Protein AF-A0A7S0B6I9-F1 (afdb_monomer)

Mean predicted aligned error: 12.14 Å

Solvent-accessible surface area (backbone atoms only — not comparable to full-atom values): 16625 Å² total; per-residue (Å²): 133,51,63,59,58,74,38,43,58,51,37,52,49,53,45,54,50,31,71,76,65,73,49,62,35,43,35,38,29,62,32,36,54,73,42,86,48,67,64,81,54,67,60,52,76,44,79,48,76,47,82,46,91,70,29,32,39,38,39,34,35,35,26,43,63,94,64,67,74,75,45,69,27,39,37,30,34,39,34,57,62,90,72,73,87,63,80,79,77,90,74,77,94,56,53,78,53,77,63,62,64,59,52,21,41,77,66,72,44,79,70,52,78,80,48,51,67,41,78,34,20,42,51,86,48,40,29,37,28,37,42,68,77,75,82,87,62,94,49,73,54,60,36,42,52,56,42,36,38,56,53,42,48,36,69,58,40,96,64,24,64,49,46,39,83,32,36,31,52,33,35,43,39,44,53,93,56,60,58,38,32,23,34,31,36,58,56,96,91,29,36,34,36,39,31,19,24,87,87,64,48,63,32,34,40,37,39,43,53,41,68,37,72,70,70,71,84,75,72,89,76,91,75,83,88,79,87,73,90,69,78,76,75,77,88,70,83,70,76,84,83,56,74,73,58,62,74,67,72,59,76,77,64,79,67,73,90,80,62,84,83,75,87,82,78,81,87,72,93,57,92,51,76,70,60,62,75,76,113

Organism: NCBI:txid73915

Foldseek 3Di:
DDWDALLVVVQVVQQVLCVVPVAQKKKKFWKFFDDIHDPPADKDWDWDWADDDQKTKIWIWIAGPPGDDIDTTIIIIMGRPPDDFDDDDDDDDFAFDPCLQVVLVVLVNNDDPQLEFARWTDDQWKIKTWHDWDPPDPTQDDSSRVNSLVLVCLVHPPCRSQKGFGTFRMKMAGGDFTFTMKMWGADPNFIWIFTAGPVGGTGMITTRGDIDGPDDPDPDDDDDDDDDDDPPRPPDWDADDDPVVVVVPDDRTDDCPPDDDDDDDDDDPDPDDVSVVVD

pLDDT: mean 79.0, std 21.71, range [30.09, 98.25]

Radius of gyration: 22.18 Å; Cα contacts (8 Å, |Δi|>4): 497; chains: 1; bounding box: 61×50×58 Å

InterPro domains:
  IPR020807 Polyketide/metazoan fatty acid synthase-like, dehydratase domain [SM00826] (1-118)
  IPR042104 Polyketide synthase, dehydratase domain superfamily [G3DSA:3.10.129.110] (1-222)
  IPR049551 Polyketide synthase, dehydratase domain, C-terminal [PF14765] (95-217)
  IPR049552 Polyketide synthase, dehydratase domain, N-terminal [PF21089] (1-60)
  IPR049900 Polyketide synthase, dehydratase domain [PS52019] (1-220)
  IPR050091 Polyketide and Nonribosomal Peptide Biosynthesis Enzymes [PTHR43775] (2-190)

Structure (mmCIF, N/CA/C/O backbone):
data_AF-A0A7S0B6I9-F1
#
_entry.id   AF-A0A7S0B6I9-F1
#
loop_
_atom_site.group_PDB
_atom_site.id
_atom_site.type_symbol
_atom_site.label_atom_id
_atom_site.label_alt_id
_atom_site.label_comp_id
_atom_site.label_asym_id
_atom_site.label_entity_id
_atom_site.label_seq_id
_atom_site.pdbx_PDB_ins_code
_atom_site.Cartn_x
_atom_site.Cartn_y
_atom_site.Cartn_z
_atom_site.occupancy
_atom_site.B_iso_or_equiv
_atom_site.auth_seq_id
_atom_site.auth_comp_id
_atom_site.auth_asym_id
_atom_site.auth_atom_id
_atom_site.pdbx_PDB_model_num
ATOM 1 N N . THR A 1 1 ? -2.472 -12.628 -14.951 1.00 80.25 1 THR A N 1
ATOM 2 C CA . THR A 1 1 ? -1.097 -12.084 -14.947 1.00 80.25 1 THR A CA 1
ATOM 3 C C . THR A 1 1 ? -0.686 -11.827 -13.509 1.00 80.25 1 THR A C 1
ATOM 5 O O . THR A 1 1 ? -1.567 -11.568 -12.695 1.00 80.25 1 THR A O 1
ATOM 8 N N . VAL A 1 2 ? 0.598 -11.960 -13.171 1.00 87.50 2 VAL A N 1
ATOM 9 C CA . VAL A 1 2 ? 1.117 -11.600 -11.839 1.00 87.50 2 VAL A CA 1
ATOM 10 C C . VAL A 1 2 ? 1.559 -10.142 -11.896 1.00 87.50 2 VAL A C 1
ATOM 12 O O . VAL A 1 2 ? 2.273 -9.757 -12.819 1.00 87.50 2 VAL A O 1
ATOM 15 N N . ILE A 1 3 ? 1.125 -9.331 -10.934 1.00 90.06 3 ILE A N 1
ATOM 16 C CA . ILE A 1 3 ? 1.425 -7.897 -10.870 1.00 90.06 3 ILE A CA 1
ATOM 17 C C . ILE A 1 3 ? 2.210 -7.627 -9.589 1.00 90.06 3 ILE A C 1
ATOM 19 O O . ILE A 1 3 ? 1.892 -8.182 -8.538 1.00 90.06 3 ILE A O 1
ATOM 23 N N . LEU A 1 4 ? 3.231 -6.776 -9.673 1.00 91.19 4 LEU A N 1
ATOM 24 C CA . LEU A 1 4 ? 3.916 -6.262 -8.494 1.00 91.19 4 LEU A CA 1
ATOM 25 C C . LEU A 1 4 ? 2.936 -5.387 -7.685 1.00 91.19 4 LEU A C 1
ATOM 27 O O . LEU A 1 4 ? 2.382 -4.440 -8.254 1.00 91.19 4 LEU A O 1
ATOM 31 N N . PRO A 1 5 ? 2.723 -5.647 -6.382 1.00 92.44 5 PRO A N 1
ATOM 32 C CA . PRO A 1 5 ? 1.814 -4.839 -5.577 1.00 92.44 5 PRO A CA 1
ATOM 33 C C . PRO A 1 5 ? 2.303 -3.389 -5.511 1.00 92.44 5 PRO A C 1
ATOM 35 O O . PRO A 1 5 ? 3.507 -3.127 -5.456 1.00 92.44 5 PRO A O 1
ATOM 38 N N . ALA A 1 6 ? 1.371 -2.434 -5.476 1.00 93.31 6 ALA A N 1
ATOM 39 C CA . ALA A 1 6 ? 1.689 -1.006 -5.402 1.00 93.31 6 ALA A CA 1
ATOM 40 C C . ALA A 1 6 ? 2.592 -0.682 -4.194 1.00 93.31 6 ALA A C 1
ATOM 42 O O . ALA A 1 6 ? 3.515 0.130 -4.279 1.00 93.31 6 ALA A O 1
ATOM 43 N N . THR A 1 7 ? 2.390 -1.395 -3.086 1.00 95.12 7 THR A N 1
ATOM 44 C CA . THR A 1 7 ? 3.182 -1.271 -1.860 1.00 95.12 7 THR A CA 1
ATOM 45 C C . THR A 1 7 ? 4.646 -1.662 -2.017 1.00 95.12 7 THR A C 1
ATOM 47 O O . THR A 1 7 ? 5.467 -1.207 -1.227 1.00 95.12 7 THR A O 1
ATOM 50 N N . ALA A 1 8 ? 5.026 -2.423 -3.047 1.00 94.06 8 ALA A N 1
ATOM 51 C CA . ALA A 1 8 ? 6.435 -2.681 -3.325 1.00 94.06 8 ALA A CA 1
ATOM 52 C C . ALA A 1 8 ? 7.183 -1.388 -3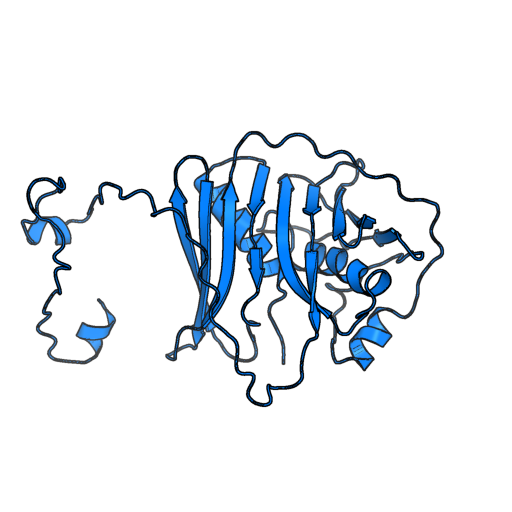.682 1.00 94.06 8 ALA A C 1
ATOM 54 O O . ALA A 1 8 ? 8.300 -1.194 -3.216 1.00 94.06 8 ALA A O 1
ATOM 55 N N . PHE A 1 9 ? 6.563 -0.462 -4.425 1.00 95.88 9 PHE A N 1
ATOM 56 C CA . PHE A 1 9 ? 7.177 0.841 -4.705 1.00 95.88 9 PHE A CA 1
ATOM 57 C C . PHE A 1 9 ? 7.337 1.681 -3.437 1.00 95.88 9 PHE A C 1
ATOM 59 O O . PHE A 1 9 ? 8.342 2.365 -3.287 1.00 95.88 9 PHE A O 1
ATOM 66 N N . ILE A 1 10 ? 6.385 1.591 -2.502 1.00 96.44 10 ILE A N 1
ATOM 67 C CA . ILE A 1 10 ? 6.498 2.245 -1.192 1.00 96.44 10 ILE A CA 1
ATOM 68 C C . ILE A 1 10 ? 7.685 1.672 -0.421 1.00 96.44 10 ILE A C 1
ATOM 70 O O . ILE A 1 10 ? 8.507 2.423 0.086 1.00 96.44 10 ILE A O 1
ATOM 74 N N . VAL A 1 11 ? 7.796 0.347 -0.346 1.00 92.56 11 VAL A N 1
ATOM 75 C CA . VAL A 1 11 ? 8.889 -0.314 0.375 1.00 92.56 11 VAL A CA 1
ATOM 76 C C . VAL A 1 11 ? 10.249 0.039 -0.227 1.00 92.56 11 VAL A C 1
ATOM 78 O O . VAL A 1 11 ? 11.170 0.361 0.516 1.00 92.56 11 VAL A O 1
ATOM 81 N N . LEU A 1 12 ? 10.360 0.056 -1.558 1.00 92.81 12 LEU A N 1
ATOM 82 C CA . LEU A 1 12 ? 11.576 0.490 -2.247 1.00 92.81 12 LEU A CA 1
ATOM 83 C C . LEU A 1 12 ? 11.879 1.976 -2.007 1.00 92.81 12 LEU A C 1
ATOM 85 O O . LEU A 1 12 ? 13.041 2.336 -1.858 1.00 92.81 12 LEU A O 1
ATOM 89 N N . ALA A 1 13 ? 10.858 2.835 -1.940 1.00 92.88 13 ALA A N 1
ATOM 90 C CA . ALA A 1 13 ? 11.028 4.247 -1.602 1.00 92.88 13 ALA A CA 1
ATOM 91 C C . ALA A 1 13 ? 11.546 4.435 -0.171 1.00 92.88 13 ALA A C 1
ATOM 93 O O . ALA A 1 13 ? 12.450 5.234 0.054 1.00 92.88 13 ALA A O 1
ATOM 94 N N . LEU A 1 14 ? 10.991 3.686 0.787 1.00 91.19 14 LEU A N 1
ATOM 95 C CA . LEU A 1 14 ? 11.428 3.706 2.182 1.00 91.19 14 LEU A CA 1
ATOM 96 C C . LEU A 1 14 ? 12.866 3.210 2.330 1.00 91.19 14 LEU A C 1
ATOM 98 O O . LEU A 1 14 ? 13.625 3.807 3.087 1.00 91.19 14 LEU A O 1
ATOM 102 N N . GLU A 1 15 ? 13.240 2.152 1.608 1.00 88.12 15 GLU A N 1
ATOM 103 C CA . GLU A 1 15 ? 14.608 1.632 1.629 1.00 88.12 15 GLU A CA 1
ATOM 104 C C . GLU A 1 15 ? 15.593 2.630 1.011 1.00 88.12 15 GLU A C 1
ATOM 106 O O . GLU A 1 15 ? 16.570 2.986 1.661 1.00 88.12 15 GLU A O 1
ATOM 111 N N . ALA A 1 16 ? 15.290 3.176 -0.172 1.00 86.81 16 ALA A N 1
ATOM 112 C CA . ALA A 1 16 ? 16.142 4.173 -0.822 1.00 86.81 16 ALA A CA 1
ATOM 113 C C . ALA A 1 16 ? 16.310 5.443 0.032 1.00 86.81 16 ALA A C 1
ATOM 115 O O . ALA A 1 16 ? 17.409 5.979 0.149 1.00 86.81 16 ALA A O 1
ATOM 116 N N . ALA A 1 17 ? 15.231 5.914 0.664 1.00 85.25 17 ALA A N 1
ATOM 117 C CA . ALA A 1 17 ? 15.296 7.053 1.571 1.00 85.25 17 ALA A CA 1
ATOM 118 C C . ALA A 1 17 ? 16.132 6.738 2.820 1.00 85.25 17 ALA A C 1
ATOM 120 O O . ALA A 1 17 ? 16.955 7.553 3.214 1.00 85.25 17 ALA A O 1
ATOM 121 N N . LYS A 1 18 ? 15.958 5.558 3.427 1.00 82.19 18 LYS A N 1
ATOM 122 C CA . LYS A 1 18 ? 16.736 5.126 4.595 1.00 82.19 18 LYS A CA 1
ATOM 123 C C . LYS A 1 18 ? 18.226 4.999 4.274 1.00 82.19 18 LYS A C 1
ATOM 125 O O . LYS A 1 18 ? 19.043 5.397 5.100 1.00 82.19 18 LYS A O 1
ATOM 130 N N . GLU A 1 19 ? 18.578 4.446 3.116 1.00 82.31 19 GLU A N 1
ATOM 131 C CA . GLU A 1 19 ? 19.971 4.300 2.681 1.00 82.31 19 GLU A CA 1
ATOM 132 C C . GLU A 1 19 ? 20.642 5.663 2.456 1.00 82.31 19 GLU A C 1
ATOM 134 O O . GLU A 1 19 ? 21.774 5.864 2.886 1.00 82.31 19 GLU A O 1
ATOM 139 N N . GLU A 1 20 ? 19.919 6.635 1.890 1.00 78.19 20 GLU A N 1
ATOM 140 C CA . GLU A 1 20 ? 20.426 8.001 1.694 1.00 78.19 20 GLU A CA 1
ATOM 141 C C . GLU A 1 20 ? 20.592 8.779 3.013 1.00 78.19 20 GLU A C 1
ATOM 143 O O . GLU A 1 20 ? 21.495 9.606 3.142 1.00 78.19 20 GLU A O 1
ATOM 148 N N . THR A 1 21 ? 19.712 8.572 3.996 1.00 78.50 21 THR A N 1
ATOM 149 C CA . THR A 1 21 ? 19.612 9.469 5.164 1.00 78.50 21 THR A CA 1
ATOM 150 C C . THR A 1 21 ? 20.153 8.870 6.455 1.00 78.50 21 THR A C 1
ATOM 152 O O . THR A 1 21 ? 20.463 9.611 7.389 1.00 78.50 21 THR A O 1
ATOM 155 N N . GLY A 1 22 ? 20.203 7.539 6.556 1.00 80.25 22 GLY A N 1
ATOM 156 C CA . GLY A 1 22 ? 20.475 6.816 7.797 1.00 80.25 22 GLY A CA 1
ATOM 157 C C . GLY A 1 22 ? 19.417 7.024 8.890 1.00 80.25 22 GLY A C 1
ATOM 158 O O . GLY A 1 22 ? 19.647 6.651 10.042 1.00 80.25 22 GLY A O 1
ATOM 159 N N . THR A 1 23 ? 18.268 7.636 8.581 1.00 81.38 23 THR A N 1
ATOM 160 C CA . THR A 1 23 ? 17.249 7.958 9.587 1.00 81.38 23 THR A CA 1
ATOM 161 C C . THR A 1 23 ? 16.352 6.766 9.893 1.00 81.38 23 THR A C 1
ATOM 163 O O . THR A 1 23 ? 15.989 5.967 9.031 1.00 81.38 23 THR A O 1
ATOM 166 N N . SER A 1 24 ? 15.930 6.668 11.153 1.00 82.44 24 SER A N 1
ATOM 167 C CA . SER A 1 24 ? 15.000 5.628 11.600 1.00 82.44 24 SER A CA 1
ATOM 168 C C . SER A 1 24 ? 13.539 5.925 11.247 1.00 82.44 24 SER A C 1
ATOM 170 O O . SER A 1 24 ? 12.687 5.046 11.409 1.00 82.44 24 SER A O 1
ATOM 172 N N . SER A 1 25 ? 13.249 7.128 10.743 1.00 87.75 25 SER A N 1
ATOM 173 C CA . SER A 1 25 ? 11.943 7.514 10.223 1.00 87.75 25 SER A CA 1
ATOM 174 C C . SER A 1 25 ? 12.052 8.279 8.909 1.00 87.75 25 SER A C 1
ATOM 176 O O . SER A 1 25 ? 12.998 9.038 8.686 1.00 87.75 25 SER A O 1
ATOM 178 N N . VAL A 1 26 ? 11.059 8.047 8.053 1.00 91.38 26 VAL A N 1
ATOM 179 C CA . VAL A 1 26 ? 10.907 8.633 6.724 1.00 91.38 26 VAL A CA 1
ATOM 180 C C . VAL A 1 26 ? 9.437 8.996 6.535 1.00 91.38 26 VAL A C 1
ATOM 182 O O . VAL A 1 26 ? 8.545 8.248 6.944 1.00 91.38 26 VAL A O 1
ATOM 185 N N . THR A 1 27 ? 9.179 10.137 5.903 1.00 94.50 27 THR A N 1
ATOM 186 C CA . THR A 1 27 ? 7.858 10.475 5.367 1.00 94.50 27 THR A CA 1
ATOM 187 C C . THR A 1 27 ? 7.924 10.437 3.845 1.00 94.50 27 THR A C 1
ATOM 189 O O . THR A 1 27 ? 8.823 11.029 3.255 1.00 94.50 27 THR A O 1
ATOM 192 N N . LEU A 1 28 ? 6.979 9.747 3.213 1.00 95.75 28 LEU A N 1
ATOM 193 C CA . LEU A 1 28 ? 6.722 9.839 1.781 1.00 95.75 28 LEU A CA 1
ATOM 194 C C . LEU A 1 28 ? 5.499 10.721 1.550 1.00 95.75 28 LEU A C 1
ATOM 196 O O . LEU A 1 28 ? 4.516 10.622 2.284 1.00 95.75 28 LEU A O 1
ATOM 200 N N . GLU A 1 29 ? 5.544 11.551 0.521 1.00 96.06 29 GLU A N 1
ATOM 201 C CA . GLU A 1 29 ? 4.447 12.437 0.140 1.00 96.06 29 GLU A CA 1
ATOM 202 C C . GLU A 1 29 ? 4.176 12.309 -1.361 1.00 96.06 29 GLU A C 1
ATOM 204 O O . GLU A 1 29 ? 5.014 11.824 -2.130 1.00 96.06 29 GLU A O 1
ATOM 209 N N . ASP A 1 30 ? 2.961 12.677 -1.767 1.00 95.31 30 ASP A N 1
ATOM 210 C CA . ASP A 1 30 ? 2.531 12.710 -3.169 1.00 95.31 30 ASP A CA 1
ATOM 211 C C . ASP A 1 30 ? 2.824 11.410 -3.951 1.00 95.31 30 ASP A C 1
ATOM 213 O O . ASP A 1 30 ? 3.175 11.425 -5.139 1.00 95.31 30 ASP A O 1
ATOM 217 N N . VAL A 1 31 ? 2.668 10.253 -3.295 1.00 98.25 31 VAL A N 1
ATOM 218 C CA . VAL A 1 31 ? 2.871 8.951 -3.940 1.00 98.25 31 VAL A CA 1
ATOM 219 C C . VAL A 1 31 ? 1.785 8.767 -4.990 1.00 98.25 31 VAL A C 1
ATOM 221 O O . VAL A 1 31 ? 0.596 8.823 -4.678 1.00 98.25 31 VAL A O 1
ATOM 224 N N . THR A 1 32 ? 2.184 8.524 -6.233 1.00 96.62 32 THR A N 1
ATOM 225 C CA . THR A 1 32 ? 1.273 8.360 -7.368 1.00 96.62 32 THR A CA 1
ATOM 226 C C . THR A 1 32 ? 1.597 7.080 -8.124 1.00 96.62 32 THR A C 1
ATOM 228 O O . THR A 1 32 ? 2.687 6.940 -8.678 1.00 96.62 32 THR A O 1
ATOM 231 N N . PHE A 1 33 ? 0.629 6.167 -8.194 1.00 94.94 33 PHE A N 1
ATOM 232 C CA . PHE A 1 33 ? 0.712 4.922 -8.955 1.00 94.94 33 PHE A CA 1
ATOM 233 C C . PHE A 1 33 ? 0.140 5.136 -10.358 1.00 94.94 33 PHE A C 1
ATOM 235 O O . PHE A 1 33 ? -1.063 5.307 -10.549 1.00 94.94 33 PHE A O 1
ATOM 242 N N . LEU A 1 34 ? 1.017 5.140 -11.359 1.00 91.19 34 LEU A N 1
ATOM 243 C CA . LEU A 1 34 ? 0.676 5.487 -12.738 1.00 91.19 34 LEU A CA 1
ATOM 244 C C . LEU A 1 34 ? 0.302 4.264 -13.569 1.00 91.19 34 LEU A C 1
ATOM 246 O O . LEU A 1 34 ? -0.637 4.323 -14.369 1.00 91.19 34 LEU A O 1
ATOM 250 N N . ARG A 1 35 ? 1.062 3.172 -13.435 1.00 91.12 35 ARG A N 1
ATOM 251 C CA . ARG A 1 35 ? 0.903 1.953 -14.238 1.00 91.12 35 ARG A CA 1
ATOM 252 C C . ARG A 1 35 ? 1.273 0.712 -13.422 1.00 91.12 35 ARG A C 1
ATOM 254 O O . ARG A 1 35 ? 2.312 0.735 -12.758 1.00 91.12 35 ARG A O 1
ATOM 261 N N . PRO A 1 36 ? 0.500 -0.384 -13.511 1.00 90.88 36 PRO A N 1
ATOM 262 C CA . PRO A 1 36 ? 0.886 -1.650 -12.896 1.00 90.88 36 PRO A CA 1
ATOM 263 C C . PRO A 1 36 ? 2.188 -2.175 -13.517 1.00 90.88 36 PRO A C 1
ATOM 265 O O . PRO A 1 36 ? 2.465 -1.933 -14.693 1.00 90.88 36 PRO A O 1
ATOM 268 N N . LEU A 1 37 ? 2.989 -2.890 -12.727 1.00 89.81 37 LEU A N 1
ATOM 269 C CA . LEU A 1 37 ? 4.160 -3.613 -13.222 1.00 89.81 37 LEU A CA 1
ATOM 270 C C . LEU A 1 37 ? 3.830 -5.101 -13.305 1.00 89.81 37 LEU A C 1
ATOM 272 O O . LEU A 1 37 ? 3.721 -5.776 -12.285 1.00 89.81 37 LEU A O 1
ATOM 276 N N . GLU A 1 38 ? 3.672 -5.608 -14.522 1.00 90.12 38 GLU A N 1
ATOM 277 C CA . GLU A 1 38 ? 3.462 -7.033 -14.762 1.00 90.12 38 GLU A CA 1
ATOM 278 C C . GLU A 1 38 ? 4.773 -7.815 -14.668 1.00 90.12 38 GLU A C 1
ATOM 280 O O . GLU A 1 38 ? 5.789 -7.426 -15.246 1.00 90.12 38 GLU A O 1
ATOM 285 N N . LEU A 1 39 ? 4.718 -8.948 -13.974 1.00 85.81 39 LEU A N 1
ATOM 286 C CA . LEU A 1 39 ? 5.837 -9.859 -13.728 1.00 85.81 39 LEU A CA 1
ATOM 287 C C . LEU A 1 39 ? 5.743 -11.134 -14.582 1.00 85.81 39 LEU A C 1
ATOM 289 O O . LEU A 1 39 ? 6.395 -12.131 -14.292 1.00 85.81 39 LEU A O 1
ATOM 293 N N . SER A 1 40 ? 4.915 -11.115 -15.630 1.00 85.69 40 SER A N 1
ATOM 294 C CA . SER A 1 40 ? 4.761 -12.212 -16.595 1.00 85.69 40 SER A CA 1
ATOM 295 C C . SER A 1 40 ? 6.000 -12.428 -17.471 1.00 85.69 40 SER A C 1
ATOM 297 O O . SER A 1 40 ? 6.156 -13.498 -18.052 1.00 85.69 40 SER A O 1
ATOM 299 N N . SER A 1 41 ? 6.886 -11.434 -17.553 1.00 85.00 41 SER A N 1
ATOM 300 C CA . SER A 1 41 ? 8.144 -11.484 -18.296 1.00 85.00 41 SER A CA 1
ATOM 301 C C . SER A 1 41 ? 9.271 -10.806 -17.505 1.00 85.00 41 SER A C 1
ATOM 303 O O . SER A 1 41 ? 8.991 -9.890 -16.723 1.00 85.00 41 SER A O 1
ATOM 305 N N . PRO A 1 42 ? 10.547 -11.179 -17.725 1.00 86.56 42 PRO A N 1
ATOM 306 C CA . PRO A 1 42 ? 11.683 -10.503 -17.106 1.00 86.56 42 PRO A CA 1
ATOM 307 C C . PRO A 1 42 ? 11.707 -9.003 -17.420 1.00 86.56 42 PRO A C 1
ATOM 309 O O . PRO A 1 42 ? 11.525 -8.578 -18.565 1.00 86.56 42 PRO A O 1
ATOM 312 N N . ARG A 1 43 ? 11.944 -8.190 -16.390 1.00 90.25 43 ARG A N 1
ATOM 313 C CA . ARG A 1 43 ? 12.047 -6.730 -16.483 1.00 90.25 43 ARG A CA 1
ATOM 314 C C . ARG A 1 43 ? 13.136 -6.236 -15.545 1.00 90.25 43 ARG A C 1
ATOM 316 O O . ARG A 1 43 ? 13.292 -6.760 -14.445 1.00 90.25 43 ARG A O 1
ATOM 323 N N . ARG A 1 44 ? 13.848 -5.190 -15.953 1.00 88.12 44 ARG A N 1
ATOM 324 C CA . ARG A 1 44 ? 14.723 -4.420 -15.069 1.00 88.12 44 ARG A CA 1
ATOM 325 C C . ARG A 1 44 ? 13.911 -3.282 -14.469 1.00 88.12 44 ARG A C 1
ATOM 327 O O . ARG A 1 44 ? 13.403 -2.452 -15.218 1.00 88.12 44 ARG A O 1
ATOM 334 N N . LEU A 1 45 ? 13.779 -3.256 -13.146 1.00 91.50 45 LEU A N 1
ATOM 335 C CA . LEU A 1 45 ? 13.209 -2.128 -12.413 1.00 91.50 45 LEU A CA 1
ATOM 336 C C . LEU A 1 45 ? 14.346 -1.215 -11.949 1.00 91.50 45 LEU A C 1
ATOM 338 O O . LEU A 1 45 ? 15.270 -1.675 -11.285 1.00 91.50 45 LEU A O 1
ATOM 342 N N . SER A 1 46 ? 14.257 0.064 -12.291 1.00 86.81 46 SER A N 1
ATOM 343 C CA . SER A 1 46 ? 15.200 1.102 -11.886 1.00 86.81 46 SER A CA 1
ATOM 344 C C . SER A 1 46 ? 14.508 2.112 -10.978 1.00 86.81 46 SER A C 1
ATOM 346 O O . SER A 1 46 ? 13.432 2.623 -11.308 1.00 86.81 46 SER A O 1
ATOM 348 N N . THR A 1 47 ? 15.161 2.431 -9.865 1.00 88.00 47 THR A N 1
ATOM 349 C CA . THR A 1 47 ? 14.768 3.502 -8.946 1.00 88.00 47 THR A CA 1
ATOM 350 C C . THR A 1 47 ? 15.701 4.685 -9.162 1.00 88.00 47 THR A C 1
ATOM 352 O O . THR A 1 47 ? 16.913 4.543 -9.049 1.00 88.00 47 THR A O 1
ATOM 355 N N . MET A 1 48 ? 15.145 5.847 -9.488 1.00 83.56 48 MET A N 1
ATOM 356 C CA . MET A 1 48 ? 15.884 7.104 -9.572 1.00 83.56 48 MET A CA 1
ATOM 357 C C . MET A 1 48 ? 15.541 7.949 -8.354 1.00 83.56 48 MET A C 1
ATOM 359 O O . MET A 1 48 ? 14.366 8.240 -8.137 1.00 83.56 48 MET A O 1
ATOM 363 N N . LEU A 1 49 ? 16.561 8.343 -7.597 1.00 88.00 49 LEU A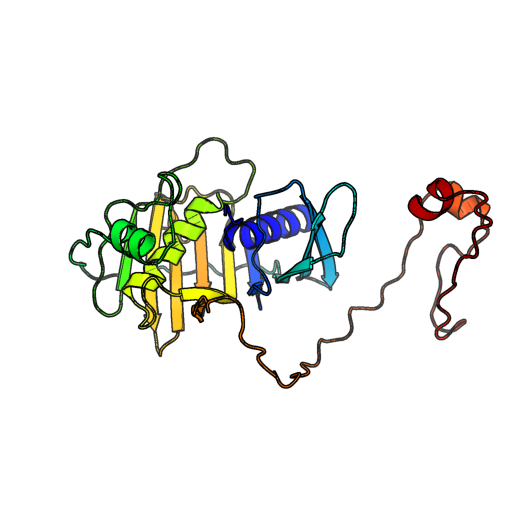 N 1
ATOM 364 C CA . LEU A 1 49 ? 16.456 9.248 -6.459 1.00 88.00 49 LEU A CA 1
ATOM 365 C C . LEU A 1 49 ? 17.111 10.579 -6.835 1.00 88.00 49 LEU A C 1
ATOM 367 O O . LEU A 1 49 ? 18.250 10.602 -7.295 1.00 88.00 49 LEU A O 1
ATOM 371 N N . VAL A 1 50 ? 16.395 11.682 -6.626 1.00 85.12 50 VAL A N 1
ATOM 372 C CA . VAL A 1 50 ? 16.927 13.044 -6.760 1.00 85.12 50 VAL A CA 1
ATOM 373 C C . VAL A 1 50 ? 16.811 13.739 -5.415 1.00 85.12 50 VAL A C 1
ATOM 375 O O . VAL A 1 50 ? 15.707 13.945 -4.907 1.00 85.12 50 VAL A O 1
ATOM 378 N N . ARG A 1 51 ? 17.948 14.110 -4.830 1.00 82.38 51 ARG A N 1
ATOM 379 C CA . ARG A 1 51 ? 18.001 14.763 -3.522 1.00 82.38 51 ARG A CA 1
ATOM 380 C C . ARG A 1 51 ? 17.757 16.268 -3.625 1.00 82.38 51 ARG A C 1
ATOM 382 O O . ARG A 1 51 ? 18.260 16.936 -4.522 1.00 82.38 51 ARG A O 1
ATOM 389 N N . SER A 1 52 ? 17.033 16.810 -2.650 1.00 81.06 52 SER A N 1
ATOM 390 C CA . SER A 1 52 ? 16.788 18.241 -2.483 1.00 81.06 52 SER A CA 1
ATOM 391 C C . SER A 1 52 ? 16.682 18.598 -0.996 1.00 81.06 52 SER A C 1
ATOM 393 O O . SER A 1 52 ? 15.636 18.423 -0.373 1.00 81.06 52 SER A O 1
ATOM 395 N N . GLY A 1 53 ? 17.764 19.124 -0.415 1.00 83.31 53 GLY A N 1
ATOM 396 C CA . GLY A 1 53 ? 17.795 19.540 0.992 1.00 83.31 53 GLY A CA 1
ATOM 397 C C . GLY A 1 53 ? 17.586 18.373 1.966 1.00 83.31 53 GLY A C 1
ATOM 398 O O . GLY A 1 53 ? 18.340 17.399 1.940 1.00 83.31 53 GLY A O 1
ATOM 399 N N . THR A 1 54 ? 16.569 18.487 2.826 1.00 84.44 54 THR A N 1
ATOM 400 C CA . THR A 1 54 ? 16.152 17.474 3.820 1.00 84.44 54 THR A CA 1
ATOM 401 C C . THR A 1 54 ? 15.126 16.468 3.272 1.00 84.44 54 THR A C 1
ATOM 403 O O . THR A 1 54 ? 14.353 15.862 4.022 1.00 84.44 54 THR A O 1
ATOM 406 N N . GLY A 1 55 ? 15.105 16.299 1.951 1.00 87.88 55 GLY A N 1
ATOM 407 C CA . GLY A 1 55 ? 14.227 15.380 1.246 1.00 87.88 55 GLY A CA 1
ATOM 408 C C . GLY A 1 55 ? 14.647 15.189 -0.206 1.00 87.88 55 GLY A C 1
ATOM 409 O O . GLY A 1 55 ? 15.813 15.373 -0.566 1.00 87.88 55 GLY A O 1
ATOM 410 N N . GLY A 1 56 ? 13.692 14.825 -1.050 1.00 86.88 56 GLY A N 1
ATOM 411 C CA . GLY A 1 56 ? 13.921 14.613 -2.471 1.00 86.88 56 GLY A CA 1
ATOM 412 C C . GLY A 1 56 ? 12.720 14.006 -3.183 1.00 86.88 56 GLY A C 1
ATOM 413 O O . GLY A 1 56 ? 11.605 13.979 -2.662 1.00 86.88 56 GLY A O 1
ATOM 414 N N . SER A 1 57 ? 12.962 13.510 -4.392 1.00 89.38 57 SER A N 1
ATOM 415 C CA . SER A 1 57 ? 11.978 12.797 -5.199 1.00 89.38 57 SER A CA 1
ATOM 416 C C . SER A 1 57 ? 12.499 11.445 -5.667 1.00 89.38 57 SER A C 1
ATOM 418 O O . SER A 1 57 ? 13.705 11.220 -5.769 1.00 89.38 57 SER A O 1
ATOM 420 N N . LEU A 1 58 ? 11.565 10.541 -5.930 1.00 89.38 58 LEU A N 1
ATOM 421 C CA . LEU A 1 58 ? 11.798 9.168 -6.341 1.00 89.38 58 LEU A CA 1
ATOM 422 C C . LEU A 1 58 ? 10.926 8.835 -7.551 1.00 89.38 58 LEU A C 1
ATOM 424 O O . LEU A 1 58 ? 9.751 9.214 -7.623 1.00 89.38 58 LEU A O 1
ATOM 428 N N . ARG A 1 59 ? 11.497 8.095 -8.502 1.00 91.38 59 ARG A N 1
ATOM 429 C CA . ARG A 1 59 ? 10.803 7.590 -9.694 1.00 91.38 59 ARG A CA 1
ATOM 430 C C . ARG A 1 59 ? 11.146 6.128 -9.934 1.00 91.38 59 ARG A C 1
ATOM 432 O O . ARG A 1 59 ? 12.316 5.756 -9.928 1.00 91.38 59 ARG A O 1
ATOM 439 N N . PHE A 1 60 ? 10.128 5.326 -10.227 1.00 91.00 60 PHE A N 1
ATOM 440 C CA . PHE A 1 60 ? 10.258 3.888 -10.456 1.00 91.00 60 PHE A CA 1
ATOM 441 C C . PHE A 1 60 ? 9.905 3.556 -11.900 1.00 91.00 60 PHE A C 1
ATOM 443 O O . PHE A 1 60 ? 8.750 3.687 -12.311 1.00 91.00 60 PHE A O 1
ATOM 450 N N . THR A 1 61 ? 10.899 3.128 -12.674 1.00 89.88 61 THR A N 1
ATOM 451 C CA . THR A 1 61 ? 10.755 2.860 -14.109 1.00 89.88 61 THR A CA 1
ATOM 452 C C . THR A 1 61 ? 11.182 1.436 -14.417 1.00 89.88 61 THR A C 1
ATOM 454 O O . THR A 1 61 ? 12.259 1.027 -13.996 1.00 89.88 61 THR A O 1
ATOM 457 N N . SER A 1 62 ? 10.373 0.679 -15.159 1.00 90.44 62 SER A N 1
ATOM 458 C CA . SER A 1 62 ? 10.779 -0.641 -15.647 1.00 90.44 62 SER A CA 1
ATOM 459 C C . SER A 1 62 ? 11.084 -0.634 -17.140 1.00 90.44 62 SER A C 1
ATOM 461 O O . SER A 1 62 ? 10.535 0.170 -17.895 1.00 90.44 62 SER A O 1
ATOM 463 N N . ARG A 1 63 ? 11.944 -1.556 -17.571 1.00 87.81 63 ARG A N 1
ATOM 464 C CA . ARG A 1 63 ? 12.199 -1.868 -18.980 1.00 87.81 63 ARG A CA 1
ATOM 465 C C . ARG A 1 63 ? 12.188 -3.390 -19.177 1.00 87.81 63 ARG A C 1
ATOM 467 O O . ARG A 1 63 ? 12.736 -4.089 -18.319 1.00 87.81 63 ARG A O 1
ATOM 474 N N . PRO A 1 64 ? 11.573 -3.927 -20.246 1.00 89.44 64 PRO A N 1
ATOM 475 C CA . PRO A 1 64 ? 11.719 -5.342 -20.590 1.00 89.44 64 PRO A CA 1
ATOM 476 C C . PRO A 1 64 ? 13.186 -5.722 -20.850 1.00 89.44 64 PRO A C 1
ATOM 478 O O . PRO A 1 64 ? 14.008 -4.861 -21.162 1.00 89.44 64 PRO A O 1
ATOM 481 N N . ILE A 1 65 ? 13.511 -7.004 -20.675 1.00 83.12 65 ILE A N 1
ATOM 482 C CA . ILE A 1 65 ? 14.826 -7.584 -20.989 1.00 83.12 65 ILE A CA 1
ATOM 483 C C . ILE A 1 65 ? 14.631 -8.556 -22.171 1.00 83.12 65 ILE A C 1
ATOM 485 O O . ILE A 1 65 ? 13.724 -9.386 -22.080 1.00 83.12 65 ILE A O 1
ATOM 489 N N . PRO A 1 66 ? 15.451 -8.504 -23.243 1.00 83.06 66 PRO A N 1
ATOM 490 C CA . PRO A 1 66 ? 16.682 -7.714 -23.378 1.00 83.06 66 PRO A CA 1
ATOM 491 C C . PRO A 1 66 ? 16.460 -6.220 -23.662 1.00 83.06 66 PRO A C 1
ATOM 493 O O . PRO A 1 66 ? 17.249 -5.404 -23.188 1.00 83.06 66 PRO A O 1
ATOM 496 N N . ASP A 1 67 ? 15.384 -5.848 -24.353 1.00 77.88 67 ASP A N 1
ATOM 497 C CA . ASP A 1 67 ? 15.110 -4.478 -24.786 1.00 77.88 67 ASP A CA 1
ATOM 498 C C . ASP A 1 67 ? 13.606 -4.146 -24.816 1.00 77.88 67 ASP A C 1
ATOM 500 O O . ASP A 1 67 ? 12.734 -5.002 -24.671 1.00 77.88 67 ASP A O 1
ATOM 504 N N . GLY A 1 68 ? 13.290 -2.856 -24.935 1.00 80.94 68 GLY A N 1
ATOM 505 C CA . GLY A 1 68 ? 11.918 -2.354 -24.978 1.00 80.94 68 GLY A CA 1
ATOM 506 C C . GLY A 1 68 ? 11.784 -0.935 -24.432 1.00 80.94 68 GLY A C 1
ATOM 507 O O . GLY A 1 68 ? 12.726 -0.357 -23.882 1.00 80.94 68 GLY A O 1
ATOM 508 N N . SER A 1 69 ? 10.590 -0.357 -24.567 1.00 86.75 69 SER A N 1
ATOM 509 C CA . SER A 1 69 ? 10.313 0.982 -24.051 1.00 86.75 69 SER A CA 1
ATOM 510 C C . SER A 1 69 ? 10.242 0.994 -22.522 1.00 86.75 69 SER A C 1
ATOM 512 O O . SER A 1 69 ? 9.734 0.077 -21.870 1.00 86.75 69 SER A O 1
ATOM 514 N N . ALA A 1 70 ? 10.778 2.062 -21.935 1.00 87.81 70 ALA A N 1
ATOM 515 C CA . ALA A 1 70 ? 10.703 2.285 -20.502 1.00 87.81 70 ALA A CA 1
ATOM 516 C C . ALA A 1 70 ? 9.267 2.654 -20.090 1.00 87.81 70 ALA A C 1
ATOM 518 O O . ALA A 1 70 ? 8.606 3.450 -20.755 1.00 87.81 70 ALA A O 1
ATOM 519 N N . THR A 1 71 ? 8.795 2.101 -18.975 1.00 90.75 71 THR A N 1
ATOM 520 C CA . THR A 1 71 ? 7.479 2.397 -18.396 1.00 90.75 71 THR A CA 1
ATOM 521 C C . THR A 1 71 ? 7.651 2.983 -17.002 1.00 90.75 71 THR A C 1
ATOM 523 O O . THR A 1 71 ? 8.238 2.345 -16.131 1.00 90.75 71 THR A O 1
ATOM 526 N N . LEU A 1 72 ? 7.130 4.191 -16.780 1.00 91.56 72 LEU A N 1
ATOM 527 C CA . LEU A 1 72 ? 7.083 4.815 -15.458 1.00 91.56 72 LEU A CA 1
ATOM 528 C C . LEU A 1 72 ? 5.889 4.262 -14.666 1.00 91.56 72 LEU A C 1
ATOM 530 O O . LEU A 1 72 ? 4.746 4.342 -15.121 1.00 91.56 72 LEU A O 1
ATOM 534 N N . HIS A 1 73 ? 6.154 3.723 -13.478 1.00 91.94 73 HIS A N 1
ATOM 535 C CA . HIS A 1 73 ? 5.152 3.048 -12.650 1.00 91.94 73 HIS A CA 1
ATOM 536 C C . HIS A 1 73 ? 4.700 3.871 -11.457 1.00 91.94 73 HIS A C 1
ATOM 538 O O . HIS A 1 73 ? 3.508 3.912 -11.161 1.00 91.94 73 HIS A O 1
ATOM 544 N N . CYS A 1 74 ? 5.642 4.508 -10.768 1.00 94.94 74 CYS A N 1
ATOM 545 C CA . CYS A 1 74 ? 5.371 5.215 -9.528 1.00 94.94 74 CYS A CA 1
ATOM 546 C C . CYS A 1 74 ? 6.290 6.430 -9.394 1.00 94.94 74 CYS A C 1
ATOM 548 O O . CYS A 1 74 ? 7.450 6.394 -9.820 1.00 94.94 74 CYS A O 1
ATOM 550 N N . THR A 1 75 ? 5.765 7.491 -8.794 1.00 94.44 75 THR A N 1
ATOM 551 C CA . THR A 1 75 ? 6.531 8.654 -8.343 1.00 94.44 75 THR A CA 1
ATOM 552 C C . THR A 1 75 ? 6.158 8.990 -6.911 1.00 94.44 75 THR A C 1
ATOM 554 O O . THR A 1 75 ? 4.991 8.853 -6.549 1.00 94.44 75 THR A O 1
ATOM 557 N N . CYS A 1 76 ? 7.106 9.481 -6.121 1.00 94.19 76 CYS A N 1
ATOM 558 C CA . CYS A 1 76 ? 6.827 10.068 -4.812 1.00 94.19 76 CYS A CA 1
ATOM 559 C C . CYS A 1 76 ? 7.901 11.085 -4.431 1.00 94.19 76 CYS A C 1
ATOM 561 O O . CYS A 1 76 ? 8.995 11.093 -5.000 1.00 94.19 76 CYS A O 1
ATOM 563 N N . THR A 1 77 ? 7.609 11.922 -3.447 1.00 94.88 77 THR A N 1
ATOM 564 C CA . THR A 1 77 ? 8.618 12.690 -2.719 1.00 94.88 77 THR A CA 1
ATOM 565 C C . THR A 1 77 ? 8.893 12.027 -1.379 1.00 94.88 77 THR A C 1
ATOM 567 O O . THR A 1 77 ? 8.102 11.219 -0.887 1.00 94.88 77 THR A O 1
ATOM 570 N N . PHE A 1 78 ? 10.053 12.319 -0.809 1.00 92.75 78 PHE A N 1
ATOM 571 C CA . PHE A 1 78 ? 10.409 11.862 0.524 1.00 92.75 78 PHE A CA 1
ATOM 572 C C . PHE A 1 78 ? 11.021 13.001 1.328 1.00 92.75 78 PHE A C 1
ATOM 574 O O . PHE A 1 78 ? 11.656 13.903 0.780 1.00 92.75 78 PHE A O 1
ATOM 581 N N . SER A 1 79 ? 10.854 12.936 2.640 1.00 91.62 79 SER A N 1
ATOM 582 C CA . SER A 1 79 ? 11.504 13.811 3.604 1.00 91.62 79 SER A CA 1
ATOM 583 C C . SER A 1 79 ? 11.887 13.020 4.852 1.00 91.62 79 SER A C 1
ATOM 585 O O . SER A 1 79 ? 11.283 11.999 5.190 1.00 91.62 79 SER A O 1
ATOM 587 N N . PHE A 1 80 ? 12.932 13.483 5.530 1.00 82.81 80 PHE A N 1
ATOM 588 C CA . PHE A 1 80 ? 13.520 12.803 6.688 1.00 82.81 80 PHE A CA 1
ATOM 589 C C . PHE A 1 80 ? 13.715 13.747 7.881 1.00 82.81 80 PHE A C 1
ATOM 591 O O . PHE A 1 80 ? 14.595 13.556 8.719 1.00 82.81 80 PHE A O 1
ATOM 598 N N . ALA A 1 81 ? 12.877 14.783 7.974 1.00 69.81 81 ALA A N 1
ATOM 599 C CA . ALA A 1 81 ? 12.785 15.595 9.182 1.00 69.81 81 ALA A CA 1
ATOM 600 C C . ALA A 1 81 ? 12.384 14.727 10.391 1.00 69.81 81 ALA A C 1
ATOM 602 O O . ALA A 1 81 ? 11.832 13.639 10.221 1.00 69.81 81 ALA A O 1
ATOM 603 N N . GLN A 1 82 ? 12.634 15.215 11.613 1.00 62.91 82 GLN A N 1
ATOM 604 C CA . GLN A 1 82 ? 12.199 14.523 12.829 1.00 62.91 82 GLN A CA 1
ATOM 605 C C . GLN A 1 82 ? 10.698 14.229 12.754 1.00 62.91 82 GLN A C 1
ATOM 607 O O . GLN A 1 82 ? 9.858 15.124 12.859 1.00 62.91 82 GLN A O 1
ATOM 612 N N . SER A 1 83 ? 10.362 12.958 12.550 1.00 61.91 83 SER A N 1
ATOM 613 C CA . SER A 1 83 ? 8.981 12.519 12.516 1.00 61.91 83 SER A CA 1
ATOM 614 C C . SER A 1 83 ? 8.393 12.672 13.909 1.00 61.91 83 SER A C 1
ATOM 616 O O . SER A 1 83 ? 8.888 12.082 14.875 1.00 61.91 83 SER A O 1
ATOM 618 N N . ARG A 1 84 ? 7.306 13.428 14.026 1.00 69.00 84 ARG A N 1
ATOM 619 C CA . ARG A 1 84 ? 6.502 13.408 15.243 1.00 69.00 84 ARG A CA 1
ATOM 620 C C . ARG A 1 84 ? 5.877 12.019 15.394 1.00 69.00 84 ARG A C 1
ATOM 622 O O . ARG A 1 84 ? 5.414 11.448 14.406 1.00 69.00 84 ARG A O 1
ATOM 629 N N . ARG A 1 85 ? 5.864 11.489 16.621 1.00 77.69 85 ARG A N 1
ATOM 630 C CA . ARG A 1 85 ? 5.142 10.250 16.941 1.00 77.69 85 ARG A CA 1
ATOM 631 C C . ARG A 1 85 ? 3.694 10.391 16.478 1.00 77.69 85 ARG A C 1
ATOM 633 O O . ARG A 1 85 ? 3.066 11.420 16.727 1.00 77.69 85 ARG A O 1
ATOM 640 N N . VAL A 1 86 ? 3.215 9.381 15.762 1.00 86.94 86 VAL A N 1
ATOM 641 C CA . VAL A 1 86 ? 1.827 9.311 15.315 1.00 86.94 86 VAL A CA 1
ATOM 642 C C . VAL A 1 86 ? 1.044 8.553 16.371 1.00 86.94 86 VAL A C 1
ATOM 644 O O . VAL A 1 86 ? 1.378 7.410 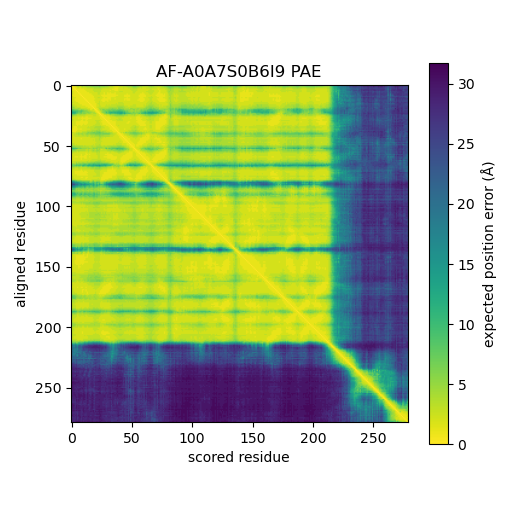16.679 1.00 86.94 86 VAL A O 1
ATOM 647 N N . ASP A 1 87 ? 0.012 9.191 16.907 1.00 90.56 87 ASP A N 1
ATOM 648 C CA . ASP A 1 87 ? -0.876 8.560 17.872 1.00 90.56 87 ASP A CA 1
ATOM 649 C C . ASP A 1 87 ? -1.822 7.577 17.174 1.00 90.56 87 ASP A C 1
ATOM 651 O O . ASP A 1 87 ? -2.291 7.799 16.051 1.00 90.56 87 ASP A O 1
ATOM 655 N N . THR A 1 88 ? -2.125 6.471 17.849 1.00 93.31 88 THR A N 1
ATOM 656 C CA . THR A 1 88 ? -3.120 5.522 17.353 1.00 93.31 88 THR A CA 1
ATOM 657 C C . THR A 1 88 ? -4.509 6.138 17.406 1.00 93.31 88 THR A C 1
ATOM 659 O O . THR A 1 88 ? -4.887 6.705 18.434 1.00 93.31 88 THR A O 1
ATOM 662 N N . PHE A 1 89 ? -5.316 5.958 16.365 1.00 91.56 89 PHE A N 1
ATOM 663 C CA . PHE A 1 89 ? -6.731 6.304 16.474 1.00 91.56 89 PHE A CA 1
ATOM 664 C C . PHE A 1 89 ? -7.527 5.217 17.221 1.00 91.56 89 PHE A C 1
ATOM 666 O O . PHE A 1 89 ? -7.170 4.031 17.156 1.00 91.56 89 PHE A O 1
ATOM 673 N N . PRO A 1 90 ? -8.611 5.591 17.932 1.00 85.94 90 PRO A N 1
ATOM 674 C CA . PRO A 1 90 ? -9.487 4.623 18.579 1.00 85.94 90 PRO A CA 1
ATOM 675 C C . PRO A 1 90 ? -10.203 3.767 17.529 1.00 85.94 90 PRO A C 1
ATOM 677 O O . PRO A 1 90 ? -10.666 4.284 16.513 1.00 85.94 90 PRO A O 1
ATOM 680 N N . VAL A 1 91 ? -10.303 2.463 17.789 1.00 82.88 91 VAL A N 1
ATOM 681 C CA . VAL A 1 91 ? -11.106 1.522 16.998 1.00 82.88 91 VAL A CA 1
ATOM 682 C C . VAL A 1 91 ? -12.136 0.908 17.942 1.00 82.88 91 VAL A C 1
ATOM 684 O O . VAL A 1 91 ? -11.727 0.415 18.998 1.00 82.88 91 VAL A O 1
ATOM 687 N N . PRO A 1 92 ? -13.441 0.975 17.621 1.00 90.25 92 PRO A N 1
ATOM 688 C CA . PRO A 1 92 ? -14.477 0.379 18.456 1.00 90.25 92 PRO A CA 1
ATOM 689 C C . PRO A 1 92 ? -14.383 -1.152 18.434 1.00 90.25 92 PRO A C 1
ATOM 691 O O . PRO A 1 92 ? -13.555 -1.745 17.740 1.00 90.25 92 PRO A O 1
ATOM 694 N N . GLU A 1 93 ? -15.251 -1.813 19.190 1.00 92.88 93 GLU A N 1
ATOM 695 C CA . GLU A 1 93 ? -15.475 -3.239 18.987 1.00 92.88 93 GLU A CA 1
ATOM 696 C C . GLU A 1 93 ? -16.133 -3.451 17.614 1.00 92.88 93 GLU A C 1
ATOM 698 O O . GLU A 1 93 ? -17.170 -2.859 17.317 1.00 92.88 93 GLU A O 1
ATOM 703 N N . LEU A 1 94 ? -15.492 -4.248 16.755 1.00 96.88 94 LEU A N 1
ATOM 704 C CA . LEU A 1 94 ? -15.899 -4.441 15.363 1.00 96.88 94 LEU A CA 1
ATOM 705 C C . LEU A 1 94 ? -16.402 -5.872 15.144 1.00 96.88 94 LEU A C 1
ATOM 707 O O . LEU A 1 94 ? -15.742 -6.815 15.590 1.00 96.88 94 LEU A O 1
ATOM 711 N N . PRO A 1 95 ? -17.511 -6.066 14.411 1.00 97.50 95 PRO A N 1
ATOM 712 C CA . PRO A 1 95 ? -17.985 -7.400 14.082 1.00 97.50 95 PRO A CA 1
ATOM 713 C C . PRO A 1 95 ? -17.034 -8.089 13.085 1.00 97.50 95 PRO A C 1
ATOM 715 O O . PRO A 1 95 ? -16.444 -7.424 12.224 1.00 97.50 95 PRO A O 1
ATOM 718 N N . PRO A 1 96 ? -16.877 -9.423 13.171 1.00 97.94 96 PRO A N 1
ATOM 719 C CA . PRO A 1 96 ? -15.993 -10.169 12.286 1.00 97.94 96 PRO A CA 1
ATOM 720 C C . PRO A 1 96 ? -16.505 -10.174 10.842 1.00 97.94 96 PRO A C 1
ATOM 722 O O . PRO A 1 96 ? -17.706 -10.244 10.578 1.00 97.94 96 PRO A O 1
ATOM 725 N N . VAL A 1 97 ? -15.571 -10.168 9.894 1.00 97.75 97 VAL A N 1
ATOM 726 C CA . VAL A 1 97 ? -15.829 -10.192 8.453 1.00 97.75 97 VAL A CA 1
ATOM 727 C C . VAL A 1 97 ? -15.232 -11.445 7.840 1.00 97.75 97 VAL A C 1
ATOM 729 O O . VAL A 1 97 ? -14.059 -11.763 8.027 1.00 97.75 97 VAL A O 1
ATOM 732 N N . THR A 1 98 ? -16.026 -12.121 7.017 1.00 96.31 98 THR A N 1
ATOM 733 C CA . THR A 1 98 ? -15.599 -13.297 6.259 1.00 96.31 98 THR A CA 1
ATOM 734 C C . THR A 1 98 ? -15.771 -13.082 4.751 1.00 96.31 98 THR A C 1
ATOM 736 O O . THR A 1 98 ? -16.398 -12.124 4.279 1.00 96.31 98 THR A O 1
ATOM 739 N N . GLY A 1 99 ? -15.134 -13.946 3.956 1.00 95.81 99 GLY A N 1
ATOM 740 C CA . GLY A 1 99 ? -15.307 -13.988 2.500 1.00 95.81 99 GLY A CA 1
ATOM 741 C C . GLY A 1 99 ? -14.710 -12.816 1.710 1.00 95.81 99 GLY A C 1
ATOM 742 O O . GLY A 1 99 ? -14.962 -12.728 0.510 1.00 95.81 99 GLY A O 1
ATOM 743 N N . LEU A 1 100 ? -13.918 -11.924 2.326 1.00 96.88 100 LEU A N 1
ATOM 744 C CA . LEU A 1 100 ? -13.279 -10.801 1.618 1.00 96.88 100 LEU A CA 1
ATOM 745 C C . LEU A 1 100 ? -12.448 -11.284 0.419 1.00 96.88 100 LEU A C 1
ATOM 747 O O . LEU A 1 100 ? -12.632 -10.792 -0.693 1.00 96.88 100 LEU A O 1
ATOM 751 N N . TYR A 1 101 ? -11.591 -12.287 0.617 1.00 96.50 101 TYR A N 1
ATOM 752 C CA . TYR A 1 101 ? -10.726 -12.805 -0.447 1.00 96.50 101 TYR A CA 1
ATOM 753 C C . TYR A 1 101 ? -11.482 -13.581 -1.526 1.00 96.50 101 TYR A C 1
ATOM 755 O O . TYR A 1 101 ? -11.110 -13.510 -2.694 1.00 96.50 101 TYR A O 1
ATOM 763 N N . SER A 1 102 ? -12.603 -14.226 -1.187 1.00 96.44 102 SER A N 1
ATOM 764 C CA . SER A 1 102 ? -13.512 -14.803 -2.185 1.00 96.44 102 SER A CA 1
ATOM 765 C C . SER A 1 102 ? -14.139 -13.721 -3.069 1.00 96.44 102 SER A C 1
ATOM 767 O O . SER A 1 102 ? -14.238 -13.904 -4.279 1.00 96.44 102 SER A O 1
ATOM 769 N N . ARG A 1 103 ? -14.516 -12.566 -2.495 1.00 95.31 103 ARG A N 1
ATOM 770 C CA . ARG A 1 103 ? -15.023 -11.417 -3.266 1.00 95.31 103 ARG A CA 1
ATOM 771 C C . ARG A 1 103 ? -13.945 -10.796 -4.154 1.00 95.31 103 ARG A C 1
ATOM 773 O O . ARG A 1 103 ? -14.240 -10.469 -5.298 1.00 95.31 103 ARG A O 1
ATOM 780 N N . PHE A 1 104 ? -12.712 -10.669 -3.662 1.00 93.56 104 PHE A N 1
ATOM 781 C CA . PHE A 1 104 ? -11.577 -10.247 -4.490 1.00 93.56 104 PHE A CA 1
ATOM 782 C C . PHE A 1 104 ? -11.350 -11.203 -5.664 1.00 93.56 104 PHE A C 1
ATOM 784 O O . PHE A 1 104 ? -11.265 -10.744 -6.801 1.00 93.56 104 PHE A O 1
ATOM 791 N N . ALA A 1 105 ? -11.349 -12.516 -5.420 1.00 92.06 105 ALA A N 1
ATOM 792 C CA . ALA A 1 105 ? -11.186 -13.518 -6.470 1.00 92.06 105 ALA A CA 1
ATOM 793 C C . ALA A 1 105 ? -12.312 -13.451 -7.514 1.00 92.06 105 ALA A C 1
ATOM 795 O O . ALA A 1 105 ? -12.035 -13.492 -8.710 1.00 92.06 105 ALA A O 1
ATOM 796 N N . ALA A 1 106 ? -13.566 -13.265 -7.086 1.00 90.19 106 ALA A N 1
ATOM 797 C CA . ALA A 1 106 ? -14.699 -13.054 -7.992 1.00 90.19 106 ALA A CA 1
ATOM 798 C C . ALA A 1 106 ? -14.573 -11.764 -8.828 1.00 90.19 106 ALA A C 1
ATOM 800 O O . ALA A 1 106 ? -15.115 -11.687 -9.927 1.00 90.19 106 ALA A O 1
ATOM 801 N N . ALA A 1 107 ? -13.838 -10.765 -8.330 1.00 86.19 107 ALA A N 1
ATOM 802 C CA . ALA A 1 107 ? -13.496 -9.540 -9.051 1.00 86.19 107 ALA A CA 1
ATOM 803 C C . ALA A 1 107 ? -12.191 -9.646 -9.874 1.00 86.19 107 ALA A C 1
ATOM 805 O O . ALA A 1 107 ? -11.769 -8.653 -10.464 1.00 86.19 107 ALA A O 1
ATOM 806 N N . GLY A 1 108 ? -11.552 -10.823 -9.929 1.00 88.75 108 GLY A N 1
ATOM 807 C CA . GLY A 1 108 ? -10.324 -11.079 -10.694 1.00 88.75 108 GLY A CA 1
ATOM 808 C C . GLY A 1 108 ? -9.012 -10.847 -9.931 1.00 88.75 108 GLY A C 1
ATOM 809 O O . GLY A 1 108 ? -7.934 -10.979 -10.512 1.00 88.75 108 GLY A O 1
ATOM 810 N N . PHE A 1 109 ? -9.072 -10.533 -8.634 1.00 88.88 109 PHE A N 1
ATOM 811 C CA . PHE A 1 109 ? -7.901 -10.367 -7.771 1.00 88.88 109 PHE A CA 1
ATOM 812 C C . PHE A 1 109 ? -7.622 -11.647 -6.978 1.00 88.88 109 PHE A C 1
ATOM 814 O O . PHE A 1 109 ? -8.246 -11.933 -5.956 1.00 88.88 109 PHE A O 1
ATOM 821 N N . HIS A 1 110 ? -6.655 -12.429 -7.450 1.00 90.19 110 HIS A N 1
ATOM 822 C CA . HIS A 1 110 ? -6.288 -13.714 -6.856 1.00 90.19 110 HIS A CA 1
ATOM 823 C C . HIS A 1 110 ? -5.122 -13.554 -5.873 1.00 90.19 110 HIS A C 1
ATOM 825 O O . HIS A 1 110 ? -3.965 -13.802 -6.210 1.00 90.19 110 HIS A O 1
ATOM 831 N N . TYR A 1 111 ? -5.426 -13.125 -4.648 1.00 91.44 111 TYR A N 1
ATOM 832 C CA . TYR A 1 111 ? -4.423 -12.983 -3.592 1.00 91.44 111 TYR A CA 1
ATOM 833 C C . TYR A 1 111 ? -4.000 -14.343 -3.028 1.00 91.44 111 TYR A C 1
ATOM 835 O O . TYR A 1 111 ? -4.831 -15.100 -2.526 1.00 91.44 111 TYR A O 1
ATOM 843 N N . GLY A 1 112 ? -2.701 -14.645 -3.083 1.00 92.25 112 GLY A N 1
ATOM 844 C CA . GLY A 1 112 ? -2.122 -15.824 -2.430 1.00 92.25 112 GLY A CA 1
ATOM 845 C C . GLY A 1 112 ? -2.030 -15.669 -0.902 1.00 92.25 112 GLY A C 1
ATOM 846 O O . GLY A 1 112 ? -2.223 -14.565 -0.397 1.00 92.25 112 GLY A O 1
ATOM 847 N N . PRO A 1 113 ? -1.679 -16.732 -0.152 1.00 90.88 113 PRO A N 1
ATOM 848 C CA . PRO A 1 113 ? -1.722 -16.740 1.318 1.00 90.88 113 PRO A CA 1
ATOM 849 C C . PRO A 1 113 ? -0.939 -15.608 1.996 1.00 90.88 113 PRO A C 1
ATOM 851 O O . PRO A 1 113 ? -1.400 -15.053 2.985 1.00 90.88 113 PRO A O 1
ATOM 854 N N . ALA A 1 114 ? 0.207 -15.209 1.434 1.00 90.25 114 ALA A N 1
ATOM 855 C CA . ALA A 1 114 ? 1.014 -14.098 1.950 1.00 90.25 114 ALA A CA 1
ATOM 856 C C . ALA A 1 114 ? 0.310 -12.726 1.873 1.00 90.25 114 ALA A C 1
ATOM 858 O O . ALA A 1 114 ? 0.702 -11.797 2.573 1.00 90.25 114 ALA A O 1
ATOM 859 N N . PHE A 1 115 ? -0.713 -12.603 1.025 1.00 93.44 115 PHE A N 1
ATOM 860 C CA . PHE A 1 115 ? -1.495 -11.389 0.780 1.00 93.44 115 PHE A CA 1
ATOM 861 C C . PHE A 1 115 ? -2.914 -11.479 1.363 1.00 93.44 115 PHE A C 1
ATOM 863 O O . PHE A 1 115 ? -3.795 -10.697 0.993 1.00 93.44 115 PHE A O 1
ATOM 870 N N . GLN A 1 116 ? -3.153 -12.426 2.275 1.00 94.62 116 GLN A N 1
ATOM 871 C CA . GLN A 1 116 ? -4.427 -12.571 2.968 1.00 94.62 116 GLN A CA 1
ATOM 872 C C . GLN A 1 116 ? -4.293 -12.237 4.457 1.00 94.62 116 GLN A C 1
ATOM 874 O O . GLN A 1 116 ? -3.360 -12.659 5.134 1.00 94.62 116 GLN A O 1
ATOM 879 N N . ALA A 1 117 ? -5.244 -11.457 4.953 1.00 95.00 117 ALA A N 1
ATOM 880 C CA . ALA A 1 117 ? -5.378 -11.053 6.338 1.00 95.00 117 ALA A CA 1
ATOM 881 C C . ALA A 1 117 ? -6.062 -12.140 7.168 1.00 95.00 117 ALA A C 1
ATOM 883 O O . ALA A 1 117 ? -6.942 -12.852 6.676 1.00 95.00 117 ALA A O 1
ATOM 884 N N . ALA A 1 118 ? -5.731 -12.176 8.456 1.00 94.94 118 ALA A N 1
ATOM 885 C CA . ALA A 1 118 ? -6.462 -12.939 9.459 1.00 94.94 118 ALA A CA 1
ATOM 886 C C . ALA A 1 118 ? -7.338 -12.008 10.313 1.00 94.94 118 ALA A C 1
ATOM 888 O O . ALA A 1 118 ? -7.072 -10.809 10.405 1.00 94.94 118 ALA A O 1
ATOM 889 N N . ASN A 1 119 ? -8.377 -12.563 10.947 1.00 96.50 119 ASN A N 1
ATOM 890 C CA . ASN A 1 119 ? -9.220 -11.862 11.928 1.00 96.50 119 ASN A CA 1
ATOM 891 C C . ASN A 1 119 ? -9.730 -10.493 11.441 1.00 96.50 119 ASN A C 1
ATOM 893 O O . ASN A 1 119 ? -9.656 -9.491 12.152 1.00 96.50 119 ASN A O 1
ATOM 897 N N . LEU A 1 120 ? -10.215 -10.451 10.196 1.00 98.00 120 LEU A N 1
ATOM 898 C CA . LEU A 1 120 ? -10.830 -9.256 9.627 1.00 98.00 120 LEU A CA 1
ATOM 899 C C . LEU A 1 120 ? -12.079 -8.886 10.427 1.00 98.00 120 LEU A C 1
ATOM 901 O O . LEU A 1 120 ? -12.924 -9.740 10.693 1.00 98.00 120 LEU A O 1
ATOM 905 N N . ALA A 1 121 ? -12.213 -7.609 10.761 1.00 98.06 121 ALA A N 1
ATOM 906 C CA . ALA A 1 121 ? -13.397 -7.055 11.401 1.00 98.06 121 ALA A CA 1
ATOM 907 C C . ALA A 1 121 ? -13.647 -5.640 10.871 1.00 98.06 121 ALA A C 1
ATOM 909 O O . ALA A 1 121 ? -12.688 -4.896 10.649 1.00 98.06 121 ALA A O 1
ATOM 910 N N . SER A 1 122 ? -14.904 -5.261 10.643 1.00 97.75 122 SER A N 1
ATOM 911 C CA . SER A 1 122 ? -15.239 -3.912 10.176 1.00 97.75 122 SER A CA 1
ATOM 912 C C . SER A 1 122 ? -16.682 -3.517 10.446 1.00 97.75 122 SER A C 1
ATOM 914 O O . SER A 1 122 ? -17.568 -4.363 10.502 1.00 97.75 122 SER A O 1
ATOM 916 N N . ASP A 1 123 ? -16.915 -2.212 10.492 1.00 95.56 123 ASP A N 1
ATOM 917 C CA . ASP A 1 123 ? -18.227 -1.582 10.406 1.00 95.56 123 ASP A CA 1
ATOM 918 C C . ASP A 1 123 ? -18.262 -0.602 9.215 1.00 95.56 123 ASP A C 1
ATOM 920 O O . ASP A 1 123 ? -17.496 -0.747 8.262 1.00 95.56 123 ASP A O 1
ATOM 924 N N . ALA A 1 124 ? -19.167 0.378 9.241 1.00 93.31 124 ALA A N 1
ATOM 925 C CA . ALA A 1 124 ? -19.310 1.366 8.173 1.00 93.31 124 ALA A CA 1
ATOM 926 C C . ALA A 1 124 ? -18.143 2.372 8.065 1.00 93.31 124 ALA A C 1
ATOM 928 O O . ALA A 1 124 ? -18.009 3.038 7.043 1.00 93.31 124 ALA A O 1
ATOM 929 N N .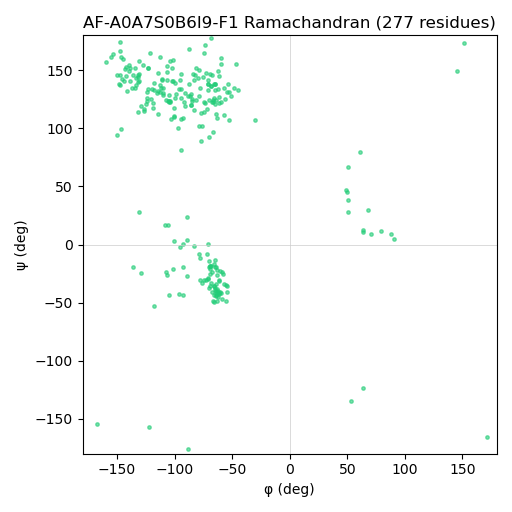 SER A 1 125 ? -17.328 2.525 9.110 1.00 94.50 125 SER A N 1
ATOM 930 C CA . SER A 1 125 ? -16.325 3.591 9.235 1.00 94.50 125 SER A CA 1
ATOM 931 C C . SER A 1 125 ? -14.929 3.103 9.598 1.00 94.50 125 SER A C 1
ATOM 933 O O . SER A 1 125 ? -13.962 3.798 9.296 1.00 94.50 125 SER A O 1
ATOM 935 N N . CYS A 1 126 ? -14.813 1.939 10.236 1.00 97.50 126 CYS A N 1
ATOM 936 C CA . CYS A 1 126 ? -13.578 1.394 10.775 1.00 97.50 126 CYS A CA 1
ATOM 937 C C . CYS A 1 126 ? -13.405 -0.067 10.358 1.00 97.50 126 CYS A C 1
ATOM 939 O O . CYS A 1 126 ? -14.362 -0.838 10.292 1.00 97.50 126 CYS A O 1
ATOM 941 N N . ALA A 1 127 ? -12.162 -0.464 10.106 1.00 97.81 127 ALA A N 1
ATOM 942 C CA . ALA A 1 127 ? -11.804 -1.842 9.816 1.00 97.81 127 ALA A CA 1
ATOM 943 C C . ALA A 1 127 ? -10.451 -2.190 10.440 1.00 97.81 127 ALA A C 1
ATOM 945 O O . ALA A 1 127 ? -9.582 -1.332 10.598 1.00 97.81 127 ALA A O 1
ATOM 946 N N . GLN A 1 128 ? -1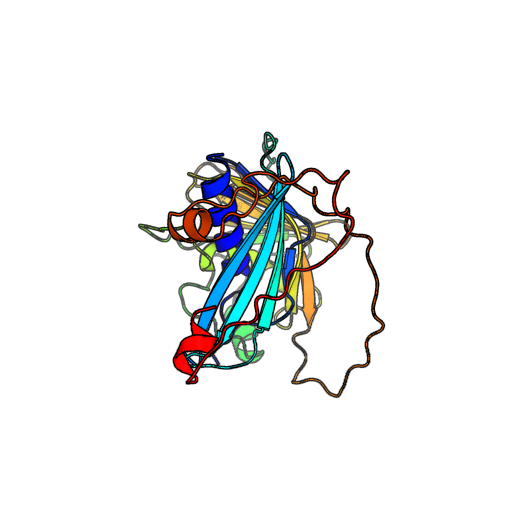0.250 -3.458 10.778 1.00 98.06 128 GLN A N 1
ATOM 947 C CA . GLN A 1 128 ? -8.973 -3.958 11.269 1.00 98.06 128 GLN A CA 1
ATOM 948 C C . GLN A 1 128 ? -8.716 -5.395 10.830 1.00 98.06 128 GLN A C 1
ATOM 950 O O . GLN A 1 128 ? -9.635 -6.126 10.454 1.00 98.06 128 GLN A O 1
ATOM 955 N N . CYS A 1 129 ? -7.451 -5.793 10.895 1.00 98.00 129 CYS A N 1
ATOM 956 C CA . CYS A 1 129 ? -7.033 -7.171 10.696 1.00 98.00 129 CYS A CA 1
ATOM 957 C C . CYS A 1 129 ? -5.707 -7.481 11.384 1.00 98.00 129 CYS A C 1
ATOM 959 O O . CYS A 1 129 ? -4.908 -6.583 11.668 1.00 98.00 129 CYS A O 1
ATOM 961 N N . ASP A 1 130 ? -5.450 -8.768 11.583 1.00 97.44 130 ASP A N 1
ATOM 962 C CA . ASP A 1 130 ? -4.137 -9.263 11.962 1.00 97.44 130 ASP A CA 1
ATOM 963 C C . ASP A 1 130 ? -3.290 -9.529 10.710 1.00 97.44 130 ASP A C 1
ATOM 965 O O . ASP A 1 130 ? -3.760 -10.057 9.694 1.00 97.44 130 ASP A O 1
ATOM 969 N N . LEU A 1 131 ? -2.020 -9.139 10.798 1.00 95.62 131 LEU A N 1
ATOM 970 C CA . LEU A 1 131 ? -1.053 -9.216 9.712 1.00 95.62 131 LEU A CA 1
ATOM 971 C C . LEU A 1 131 ? -0.117 -10.405 9.917 1.00 95.62 131 LEU A C 1
ATOM 973 O O . LEU A 1 131 ? 0.350 -10.675 11.027 1.00 95.62 131 LEU A O 1
ATOM 977 N N . LEU A 1 132 ? 0.209 -11.082 8.817 1.00 90.38 132 LEU A N 1
ATOM 978 C CA . LEU A 1 132 ? 1.235 -12.115 8.826 1.00 90.38 132 LEU A CA 1
ATOM 979 C C . LEU A 1 132 ? 2.605 -11.506 9.134 1.00 90.38 132 LEU A C 1
ATOM 981 O O . LEU A 1 132 ? 2.984 -10.456 8.604 1.00 90.38 132 LEU A O 1
ATOM 985 N N . ARG A 1 133 ? 3.361 -12.212 9.978 1.00 84.00 133 ARG A N 1
ATOM 986 C CA . ARG A 1 133 ? 4.750 -11.881 10.286 1.00 84.00 133 ARG A CA 1
ATOM 987 C C . ARG A 1 133 ? 5.658 -12.558 9.272 1.00 84.00 133 ARG A C 1
ATOM 989 O O . ARG A 1 133 ? 5.590 -13.771 9.093 1.00 84.00 133 ARG A O 1
ATOM 996 N N . PHE A 1 134 ? 6.537 -11.778 8.660 1.00 80.94 134 PHE A N 1
ATOM 997 C CA . PHE A 1 134 ? 7.580 -12.287 7.776 1.00 80.94 134 PHE A CA 1
ATOM 998 C C . PHE A 1 134 ? 8.918 -12.253 8.521 1.00 80.94 134 PHE A C 1
ATOM 1000 O O . PHE A 1 134 ? 9.329 -11.206 9.019 1.00 80.94 134 PHE A O 1
ATOM 1007 N N . SER A 1 135 ? 9.588 -13.401 8.633 1.00 66.56 135 SER A N 1
ATOM 1008 C CA . SER A 1 135 ? 10.927 -13.504 9.224 1.00 66.56 135 SER A CA 1
ATOM 1009 C C . SER A 1 135 ? 12.004 -13.084 8.224 1.00 66.56 135 SER A C 1
ATOM 1011 O O . SER A 1 135 ? 11.900 -13.417 7.046 1.00 66.56 135 SER A O 1
ATOM 1013 N N . GLY A 1 136 ? 13.065 -12.421 8.695 1.00 58.00 136 GLY A N 1
ATOM 1014 C CA . GLY A 1 136 ? 14.260 -12.158 7.880 1.00 58.00 136 GLY A CA 1
ATOM 1015 C C . GLY A 1 136 ? 14.046 -11.174 6.727 1.00 58.00 136 GLY A C 1
ATOM 1016 O O . GLY A 1 136 ? 14.702 -11.294 5.694 1.00 58.00 136 GLY A O 1
ATOM 1017 N N . ALA A 1 137 ? 13.115 -10.226 6.870 1.00 59.62 137 ALA A N 1
ATOM 1018 C CA . ALA A 1 137 ? 12.855 -9.238 5.831 1.00 59.62 137 ALA A CA 1
ATOM 1019 C C . ALA A 1 137 ? 14.107 -8.379 5.570 1.00 59.62 137 ALA A C 1
ATOM 1021 O O . ALA A 1 137 ? 14.608 -7.710 6.468 1.00 59.62 137 ALA A O 1
ATOM 1022 N N . GLN A 1 138 ? 14.577 -8.382 4.319 1.00 70.75 138 GLN A N 1
ATOM 1023 C CA . GLN A 1 138 ? 15.659 -7.512 3.828 1.00 70.75 138 GLN A CA 1
ATOM 1024 C C . GLN A 1 138 ? 15.219 -6.046 3.683 1.00 70.75 138 GLN A C 1
ATOM 1026 O O . GLN A 1 138 ? 16.041 -5.176 3.434 1.00 70.75 138 GLN A O 1
ATOM 1031 N N . PHE A 1 139 ? 13.921 -5.780 3.839 1.00 77.00 139 PHE A N 1
ATOM 1032 C CA . PHE A 1 139 ? 13.303 -4.471 3.674 1.00 77.00 139 PHE A CA 1
ATOM 1033 C C . PHE A 1 139 ? 12.785 -3.927 5.010 1.00 77.00 139 PHE A C 1
ATOM 1035 O O . PHE A 1 139 ? 12.509 -4.716 5.919 1.00 77.00 139 PHE A O 1
ATOM 1042 N N . PRO A 1 140 ? 12.539 -2.606 5.130 1.00 82.94 140 PRO A N 1
ATOM 1043 C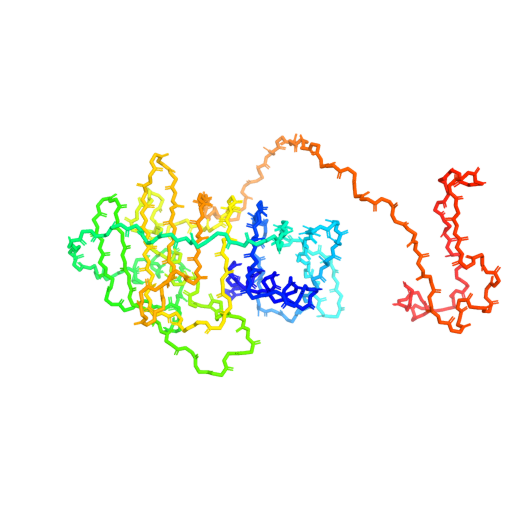 CA . PRO A 1 140 ? 12.048 -2.004 6.369 1.00 82.94 140 PRO A CA 1
ATOM 1044 C C . PRO A 1 140 ? 10.681 -2.553 6.793 1.00 82.94 140 PRO A C 1
ATOM 1046 O O . PRO A 1 140 ? 10.378 -2.624 7.982 1.00 82.94 140 PRO A O 1
ATOM 1049 N N . ILE A 1 141 ? 9.864 -2.947 5.814 1.00 88.94 141 ILE A N 1
ATOM 1050 C CA . ILE A 1 141 ? 8.598 -3.660 5.973 1.00 88.94 141 ILE A CA 1
ATOM 1051 C C . ILE A 1 141 ? 8.370 -4.540 4.740 1.00 88.94 141 ILE A C 1
ATOM 1053 O O . ILE A 1 141 ? 8.749 -4.172 3.629 1.00 88.94 141 ILE A O 1
ATOM 1057 N N . HIS A 1 142 ? 7.752 -5.709 4.914 1.00 91.44 142 HIS A N 1
ATOM 1058 C CA . HIS A 1 142 ? 7.436 -6.585 3.788 1.00 91.44 142 HIS A CA 1
ATOM 1059 C C . HIS A 1 142 ? 6.296 -5.982 2.933 1.00 91.44 142 HIS A C 1
ATOM 1061 O O . HIS A 1 142 ? 5.265 -5.607 3.501 1.00 91.44 142 HIS A O 1
ATOM 1067 N N . PRO A 1 143 ? 6.401 -5.930 1.587 1.00 92.81 143 PRO A N 1
ATOM 1068 C CA . PRO A 1 143 ? 5.367 -5.332 0.733 1.00 92.81 143 PRO A CA 1
ATOM 1069 C C . PRO A 1 143 ? 3.971 -5.922 0.950 1.00 92.81 143 PRO A C 1
ATOM 1071 O O . PRO A 1 143 ? 2.996 -5.179 1.038 1.00 92.81 143 PRO A O 1
ATOM 1074 N N . ALA A 1 144 ? 3.879 -7.246 1.112 1.00 92.19 144 ALA A N 1
ATOM 1075 C CA . ALA A 1 144 ? 2.602 -7.919 1.355 1.00 92.19 144 ALA A CA 1
ATOM 1076 C C . ALA A 1 144 ? 1.953 -7.496 2.682 1.00 92.19 144 ALA A C 1
ATOM 1078 O O . ALA A 1 144 ? 0.739 -7.373 2.747 1.00 92.19 144 ALA A O 1
ATOM 1079 N N . THR A 1 145 ? 2.736 -7.201 3.726 1.00 93.69 145 THR A N 1
ATOM 1080 C CA . THR A 1 145 ? 2.191 -6.714 5.001 1.00 93.69 145 THR A CA 1
ATOM 1081 C C . THR A 1 145 ? 1.470 -5.383 4.818 1.00 93.69 145 THR A C 1
ATOM 1083 O O . THR A 1 145 ? 0.361 -5.204 5.321 1.00 93.69 145 THR A O 1
ATOM 1086 N N . LEU A 1 146 ? 2.084 -4.456 4.078 1.00 94.69 146 LEU A N 1
ATOM 1087 C CA . LEU A 1 146 ? 1.470 -3.162 3.801 1.00 94.69 146 LEU A CA 1
ATOM 1088 C C . LEU A 1 146 ? 0.274 -3.296 2.846 1.00 94.69 146 LEU A C 1
ATOM 1090 O O . LEU A 1 146 ? -0.730 -2.615 3.031 1.00 94.69 146 LEU A O 1
ATOM 1094 N N . ASP A 1 147 ? 0.360 -4.195 1.862 1.00 95.81 147 ASP A N 1
ATOM 1095 C CA . ASP A 1 147 ? -0.716 -4.442 0.889 1.00 95.81 147 ASP A CA 1
ATOM 1096 C C . ASP A 1 147 ? -1.964 -5.004 1.583 1.00 95.81 147 ASP A C 1
ATOM 1098 O O . ASP A 1 147 ? -3.072 -4.500 1.412 1.00 95.81 147 ASP A O 1
ATOM 1102 N N . VAL A 1 148 ? -1.764 -5.970 2.486 1.00 96.44 148 VAL A N 1
ATOM 1103 C CA . VAL A 1 148 ? -2.824 -6.544 3.320 1.00 96.44 148 VAL A CA 1
ATOM 1104 C C . VAL A 1 148 ? -3.497 -5.480 4.184 1.00 96.44 148 VAL A C 1
ATOM 1106 O O . VAL A 1 148 ? -4.723 -5.467 4.277 1.00 96.44 148 VAL A O 1
ATOM 1109 N N . ALA A 1 149 ? -2.733 -4.555 4.773 1.00 96.94 149 ALA A N 1
ATOM 1110 C CA . ALA A 1 149 ? -3.320 -3.439 5.511 1.00 96.94 149 ALA A CA 1
ATOM 1111 C C . ALA A 1 149 ? -4.175 -2.539 4.596 1.00 96.94 149 ALA A C 1
ATOM 1113 O O . ALA A 1 149 ? -5.272 -2.140 4.986 1.00 96.94 149 ALA A O 1
ATOM 1114 N N . MET A 1 150 ? -3.728 -2.278 3.361 1.00 96.25 150 MET A N 1
ATOM 1115 C CA . MET A 1 150 ? -4.502 -1.517 2.372 1.00 96.25 150 MET A CA 1
ATOM 1116 C C . MET A 1 150 ? -5.759 -2.254 1.881 1.00 96.25 150 MET A C 1
ATOM 1118 O O . MET A 1 150 ? -6.718 -1.593 1.488 1.00 96.25 150 MET A O 1
ATOM 1122 N N . HIS A 1 151 ? -5.837 -3.590 1.958 1.00 96.75 151 HIS A N 1
ATOM 1123 C CA . HIS A 1 151 ? -7.060 -4.335 1.611 1.00 96.75 151 HIS A CA 1
ATOM 1124 C C . HIS A 1 151 ? -8.270 -3.953 2.473 1.00 96.75 151 HIS A C 1
ATOM 1126 O O . HIS A 1 151 ? -9.407 -4.107 2.021 1.00 96.75 151 HIS A O 1
ATOM 1132 N N . LEU A 1 152 ? -8.055 -3.395 3.672 1.00 97.50 152 LEU A N 1
ATOM 1133 C CA . LEU A 1 152 ? -9.129 -2.855 4.513 1.00 97.50 152 LEU A CA 1
ATOM 1134 C C . LEU A 1 152 ? -9.924 -1.744 3.804 1.00 97.50 152 LEU A C 1
ATOM 1136 O O . LEU A 1 152 ? -11.103 -1.555 4.095 1.00 97.50 152 LEU A O 1
ATOM 1140 N N . ALA A 1 153 ? -9.333 -1.071 2.810 1.00 96.38 153 ALA A N 1
ATOM 1141 C CA . ALA A 1 153 ? -10.024 -0.089 1.980 1.00 96.38 153 ALA A CA 1
ATOM 1142 C C . ALA A 1 153 ? -11.255 -0.682 1.276 1.00 96.38 153 ALA A C 1
ATOM 1144 O O . ALA A 1 153 ? -12.263 0.001 1.112 1.00 96.38 153 ALA A O 1
ATOM 1145 N N . ALA A 1 154 ? -11.208 -1.963 0.897 1.00 95.12 154 ALA A N 1
ATOM 1146 C CA . ALA A 1 154 ? -12.316 -2.642 0.230 1.00 95.12 154 ALA A CA 1
ATOM 1147 C C . ALA A 1 154 ? -13.522 -2.897 1.149 1.00 95.12 154 ALA A C 1
ATOM 1149 O O . ALA A 1 154 ? -14.596 -3.238 0.652 1.00 95.12 154 ALA A O 1
ATOM 1150 N N . LEU A 1 155 ? -13.352 -2.763 2.468 1.00 96.56 155 LEU A N 1
ATOM 1151 C CA . LEU A 1 155 ? -14.436 -2.856 3.448 1.00 96.56 155 LEU A CA 1
ATOM 1152 C C . LEU A 1 155 ? -15.093 -1.498 3.712 1.00 96.56 155 LEU A C 1
ATOM 1154 O O . LEU A 1 155 ? -16.267 -1.459 4.059 1.00 96.56 155 LEU A O 1
ATOM 1158 N N . LEU A 1 156 ? -14.350 -0.405 3.522 1.00 95.69 156 LEU A N 1
ATOM 1159 C CA . LEU A 1 156 ? -14.776 0.943 3.902 1.00 95.69 156 LEU A CA 1
ATOM 1160 C C . LEU A 1 156 ? -15.164 1.828 2.714 1.00 95.69 156 LEU A C 1
ATOM 1162 O O . LEU A 1 156 ? -15.948 2.760 2.858 1.00 95.69 156 LEU A O 1
ATOM 1166 N N . HIS A 1 157 ? -14.608 1.567 1.531 1.00 94.38 157 HIS A N 1
ATOM 1167 C CA . HIS A 1 157 ? -14.814 2.409 0.360 1.00 94.38 157 HIS A CA 1
ATOM 1168 C C . HIS A 1 157 ? -15.952 1.883 -0.533 1.00 94.38 157 HIS A C 1
ATOM 1170 O O . HIS A 1 157 ? -15.998 0.681 -0.806 1.00 94.38 157 HIS A O 1
ATOM 1176 N N . PRO A 1 158 ? -16.797 2.752 -1.127 1.00 90.56 158 PRO A N 1
ATOM 1177 C CA . PRO A 1 158 ? -17.902 2.334 -2.005 1.00 90.56 158 PRO A CA 1
ATOM 1178 C C . PRO A 1 158 ? -17.491 1.509 -3.237 1.00 90.56 158 PRO A C 1
ATOM 1180 O O . PRO A 1 158 ? -18.279 0.732 -3.778 1.00 90.56 158 PRO A O 1
ATOM 1183 N N . LEU A 1 159 ? -16.245 1.658 -3.704 1.00 90.00 159 LEU A N 1
ATOM 1184 C CA . LEU A 1 159 ? -15.710 0.836 -4.802 1.00 90.00 159 LEU A CA 1
ATOM 1185 C C . LEU A 1 159 ? -15.475 -0.629 -4.399 1.00 90.00 159 LEU A C 1
ATOM 1187 O O . LEU A 1 159 ? -15.394 -1.494 -5.276 1.00 90.00 159 LEU A O 1
ATOM 1191 N N . GLY A 1 160 ? -15.378 -0.912 -3.098 1.00 91.62 160 GLY A N 1
ATOM 1192 C CA . GLY A 1 160 ? -15.136 -2.239 -2.550 1.00 91.62 160 GLY A CA 1
ATOM 1193 C C . GLY A 1 160 ? -13.906 -2.911 -3.158 1.00 91.62 160 GLY A C 1
ATOM 1194 O O . GLY A 1 160 ? -12.863 -2.292 -3.357 1.00 91.62 160 GLY A O 1
ATOM 1195 N N . VAL A 1 161 ? -14.056 -4.185 -3.522 1.00 90.44 161 VAL A N 1
ATOM 1196 C CA . VAL A 1 161 ? -12.994 -5.033 -4.101 1.00 90.44 161 VAL A CA 1
ATOM 1197 C C . VAL A 1 161 ? -12.593 -4.679 -5.542 1.00 90.44 161 VAL A C 1
ATOM 1199 O O . VAL A 1 161 ? -11.747 -5.353 -6.115 1.00 90.44 161 VAL A O 1
ATOM 1202 N N . ARG A 1 162 ? -13.206 -3.659 -6.162 1.00 87.19 162 ARG A N 1
ATOM 1203 C CA . ARG A 1 162 ? -12.913 -3.232 -7.549 1.00 87.19 162 ARG A CA 1
ATOM 1204 C C . ARG A 1 162 ? -11.901 -2.085 -7.628 1.00 87.19 162 ARG A C 1
ATOM 1206 O O . ARG A 1 162 ? -11.594 -1.599 -8.720 1.00 87.19 162 ARG A O 1
ATOM 1213 N N . ALA A 1 163 ? -11.457 -1.595 -6.477 1.00 86.00 163 ALA A N 1
ATOM 1214 C CA . ALA A 1 163 ? -10.561 -0.460 -6.372 1.00 86.00 163 ALA A CA 1
ATOM 1215 C C . ALA A 1 163 ? -9.099 -0.902 -6.271 1.00 86.00 163 ALA A C 1
ATOM 1217 O O . ALA A 1 163 ? -8.782 -1.903 -5.635 1.00 86.00 163 ALA A O 1
ATOM 1218 N N . VAL A 1 164 ? -8.215 -0.090 -6.841 1.00 89.56 164 VAL A N 1
ATOM 1219 C CA . VAL A 1 164 ? -6.765 -0.186 -6.661 1.00 89.56 164 VAL A CA 1
ATOM 1220 C C . VAL A 1 164 ? -6.209 1.133 -6.118 1.00 89.56 164 VAL A C 1
ATOM 1222 O O . VAL A 1 164 ? -6.798 2.190 -6.385 1.00 89.56 164 VAL A O 1
ATOM 1225 N N . PRO A 1 165 ? -5.086 1.107 -5.375 1.00 92.75 165 PRO A N 1
ATOM 1226 C CA . PRO A 1 165 ? -4.384 2.317 -4.959 1.00 92.75 165 PRO A CA 1
ATOM 1227 C C . PRO A 1 165 ? -4.028 3.203 -6.157 1.00 92.75 165 PRO A C 1
ATOM 1229 O O . PRO A 1 165 ? -3.474 2.720 -7.144 1.00 92.75 165 PRO A O 1
ATOM 1232 N N . HIS A 1 166 ? -4.332 4.498 -6.068 1.00 93.00 166 HIS A N 1
ATOM 1233 C CA . HIS A 1 166 ? -3.993 5.479 -7.102 1.00 93.00 166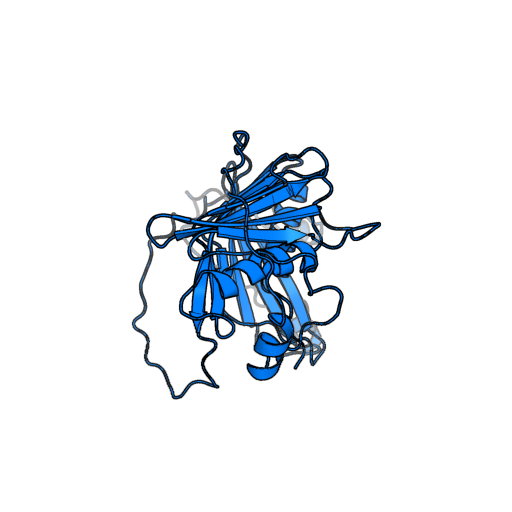 HIS A CA 1
ATOM 1234 C C . HIS A 1 166 ? -3.040 6.549 -6.573 1.00 93.00 166 HIS A C 1
ATOM 1236 O O . HIS A 1 166 ? -1.966 6.739 -7.141 1.00 93.00 166 HIS A O 1
ATOM 1242 N N . THR A 1 167 ? -3.383 7.203 -5.461 1.00 96.75 167 THR A N 1
ATOM 1243 C CA . THR A 1 167 ? -2.486 8.161 -4.801 1.00 96.75 167 THR A CA 1
ATOM 1244 C C . THR A 1 167 ? -2.516 8.017 -3.290 1.00 96.75 167 THR A C 1
ATOM 1246 O O . THR A 1 167 ? -3.544 7.650 -2.725 1.00 96.75 167 THR A O 1
ATOM 1249 N N . ILE A 1 168 ? -1.408 8.362 -2.642 1.00 98.06 168 ILE A N 1
ATOM 1250 C CA . ILE A 1 168 ? -1.312 8.546 -1.193 1.00 98.06 168 ILE A CA 1
ATOM 1251 C C . ILE A 1 168 ? -0.773 9.949 -0.958 1.00 98.06 168 ILE A C 1
ATOM 1253 O O . ILE A 1 168 ? 0.303 10.281 -1.460 1.00 98.06 168 ILE A O 1
ATOM 1257 N N . ARG A 1 169 ? -1.505 10.765 -0.193 1.00 96.56 169 ARG A N 1
ATOM 1258 C CA . ARG A 1 169 ? -1.049 12.120 0.135 1.00 96.56 169 ARG A CA 1
ATOM 1259 C C . ARG A 1 169 ? 0.199 12.075 1.002 1.00 96.56 169 ARG A C 1
ATOM 1261 O O . ARG A 1 169 ? 1.171 12.762 0.705 1.00 96.56 169 ARG A O 1
ATOM 1268 N N . ARG A 1 170 ? 0.162 11.283 2.075 1.00 96.25 170 ARG A N 1
ATOM 1269 C CA . ARG A 1 170 ? 1.260 11.198 3.038 1.00 96.25 170 ARG A CA 1
ATOM 1270 C C . ARG A 1 170 ? 1.359 9.807 3.642 1.00 96.25 170 ARG A C 1
ATOM 1272 O O . ARG A 1 170 ? 0.354 9.206 4.004 1.00 96.25 170 ARG A O 1
ATOM 1279 N N . LEU A 1 171 ? 2.581 9.315 3.784 1.00 96.25 171 LEU A N 1
ATOM 1280 C CA . LEU A 1 171 ? 2.904 8.081 4.480 1.00 96.25 171 LEU A CA 1
ATOM 1281 C C . LEU A 1 171 ? 4.058 8.343 5.441 1.00 96.25 171 LEU A C 1
ATOM 1283 O O . LEU A 1 171 ? 5.172 8.613 5.008 1.00 96.25 171 LEU A O 1
ATOM 1287 N N . ALA A 1 172 ? 3.810 8.239 6.74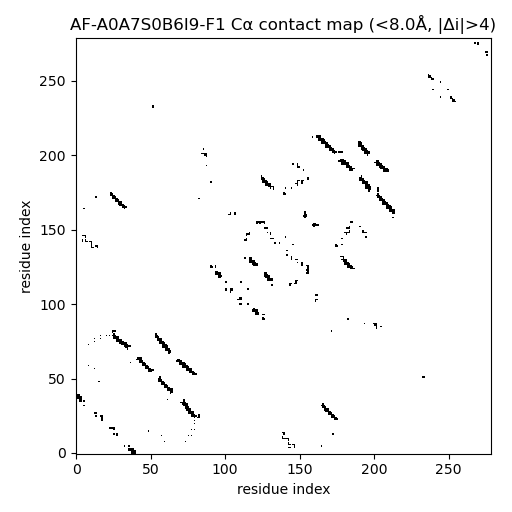2 1.00 94.81 172 ALA A N 1
ATOM 1288 C CA . ALA A 1 172 ? 4.857 8.277 7.757 1.00 94.81 172 ALA A CA 1
ATOM 1289 C C . ALA A 1 172 ? 5.258 6.849 8.133 1.00 94.81 172 ALA A C 1
ATOM 1291 O O . ALA A 1 172 ? 4.394 6.002 8.370 1.00 94.81 172 ALA A O 1
ATOM 1292 N N . PHE A 1 173 ? 6.559 6.579 8.196 1.00 93.75 173 PHE A N 1
ATOM 1293 C CA . PHE A 1 173 ? 7.089 5.257 8.502 1.00 93.75 173 PHE A CA 1
ATOM 1294 C C . PHE A 1 173 ? 8.202 5.319 9.547 1.00 93.75 173 PHE A C 1
ATOM 1296 O O . PHE A 1 173 ? 9.039 6.226 9.541 1.00 93.75 173 PHE A O 1
ATOM 1303 N N . ARG A 1 174 ? 8.230 4.317 10.426 1.00 90.69 174 ARG A N 1
ATOM 1304 C CA . ARG A 1 174 ? 9.269 4.097 11.430 1.00 90.69 174 ARG A CA 1
ATOM 1305 C C . ARG A 1 174 ? 9.855 2.698 11.265 1.00 90.69 174 ARG A C 1
ATOM 1307 O O . ARG A 1 174 ? 9.141 1.702 11.281 1.00 90.69 174 ARG A O 1
ATOM 1314 N N . THR A 1 175 ? 11.173 2.639 11.137 1.00 86.38 175 THR A N 1
ATOM 1315 C CA . THR A 1 175 ? 11.945 1.395 11.010 1.00 86.38 175 THR A CA 1
ATOM 1316 C C . THR A 1 175 ? 12.067 0.647 12.349 1.00 86.38 175 THR A C 1
ATOM 1318 O O . THR A 1 175 ? 11.824 1.207 13.419 1.00 86.38 175 THR A O 1
ATOM 1321 N N . GLY A 1 176 ? 12.476 -0.626 12.296 1.00 84.50 176 GLY A N 1
ATOM 1322 C CA . GLY A 1 176 ? 12.875 -1.396 13.485 1.00 84.50 176 GLY A CA 1
ATOM 1323 C C . GLY A 1 176 ? 11.724 -1.958 14.324 1.00 84.50 176 GLY A C 1
ATOM 1324 O O . GLY A 1 176 ? 11.953 -2.426 15.435 1.00 84.50 176 GLY A O 1
ATOM 1325 N N . ALA A 1 177 ? 10.495 -1.924 13.811 1.00 87.94 177 ALA A N 1
ATOM 1326 C CA . ALA A 1 177 ? 9.319 -2.465 14.479 1.00 87.94 177 ALA A CA 1
ATOM 1327 C C . ALA A 1 177 ? 8.743 -3.657 13.711 1.00 87.94 177 ALA A C 1
ATOM 1329 O O . ALA A 1 177 ? 8.810 -3.706 12.484 1.00 87.94 177 ALA A O 1
ATOM 1330 N N . THR A 1 178 ? 8.159 -4.616 14.434 1.00 90.25 178 THR A N 1
ATOM 1331 C CA . THR A 1 178 ? 7.514 -5.786 13.822 1.00 90.25 178 THR A CA 1
ATOM 1332 C C . THR A 1 178 ? 6.019 -5.519 13.659 1.00 90.25 178 THR A C 1
ATOM 1334 O O . THR A 1 178 ? 5.315 -5.521 14.668 1.00 90.25 178 THR A O 1
ATOM 1337 N N . PRO A 1 179 ? 5.512 -5.306 12.432 1.00 93.94 179 PRO A N 1
ATOM 1338 C CA . PRO A 1 179 ? 4.093 -5.059 12.195 1.00 93.94 179 PRO A CA 1
ATOM 1339 C C . PRO A 1 179 ? 3.259 -6.315 12.469 1.00 9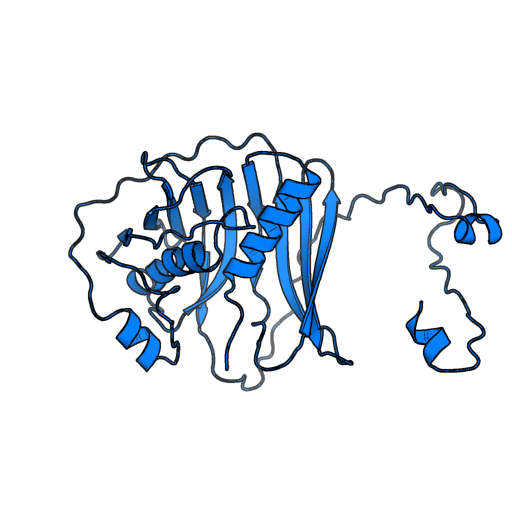3.94 179 PRO A C 1
ATOM 1341 O O . PRO A 1 179 ? 3.626 -7.418 12.063 1.00 93.94 179 PRO A O 1
ATOM 1344 N N . VAL A 1 180 ? 2.120 -6.147 13.142 1.00 95.56 180 VAL A N 1
ATOM 1345 C CA . VAL A 1 180 ? 1.222 -7.260 13.508 1.00 95.56 180 VAL A CA 1
ATOM 1346 C C . VAL A 1 180 ? -0.253 -6.970 13.283 1.00 95.56 180 VAL A C 1
ATOM 1348 O O . VAL A 1 180 ? -1.041 -7.908 13.207 1.00 95.56 180 VAL A O 1
ATOM 1351 N N . ARG A 1 181 ? -0.645 -5.698 13.175 1.00 97.25 181 ARG A N 1
ATOM 1352 C CA . ARG A 1 181 ? -2.053 -5.317 13.050 1.00 97.25 181 ARG A CA 1
ATOM 1353 C C . ARG A 1 181 ? -2.230 -4.160 12.084 1.00 97.25 181 ARG A C 1
ATOM 1355 O O . ARG A 1 181 ? -1.528 -3.160 12.187 1.00 97.25 181 ARG A O 1
ATOM 1362 N N . GLY A 1 182 ? -3.177 -4.301 11.165 1.00 97.75 182 GLY A N 1
ATOM 1363 C CA . GLY A 1 182 ? -3.637 -3.234 10.286 1.00 97.75 182 GLY A CA 1
ATOM 1364 C C . GLY A 1 182 ? -4.939 -2.645 10.817 1.00 97.75 182 GLY A C 1
ATOM 1365 O O . GLY A 1 182 ? -5.815 -3.381 11.272 1.00 97.75 182 GLY A O 1
ATOM 1366 N N . ARG A 1 183 ? -5.074 -1.326 10.751 1.00 97.81 183 ARG A N 1
ATOM 1367 C CA . ARG A 1 183 ? -6.295 -0.577 11.052 1.00 97.81 183 ARG A CA 1
ATOM 1368 C C . ARG A 1 183 ? -6.561 0.405 9.931 1.00 97.81 183 ARG A C 1
ATOM 1370 O O . ARG A 1 183 ? -5.622 0.969 9.378 1.00 97.81 183 ARG A O 1
ATOM 1377 N N . ALA A 1 184 ? -7.827 0.635 9.640 1.00 97.62 184 ALA A N 1
ATOM 1378 C CA . ALA A 1 184 ? -8.264 1.634 8.689 1.00 97.62 184 ALA A CA 1
ATOM 1379 C C . ALA A 1 184 ? -9.498 2.356 9.217 1.00 97.62 184 ALA A C 1
ATOM 1381 O O . ALA A 1 184 ? -10.310 1.760 9.931 1.00 97.62 184 ALA A O 1
ATOM 1382 N N . ARG A 1 185 ? -9.645 3.622 8.841 1.00 96.75 185 ARG A N 1
ATOM 1383 C CA . ARG A 1 185 ? -10.867 4.387 9.073 1.00 96.75 185 ARG A CA 1
ATOM 1384 C C . ARG A 1 185 ? -11.144 5.353 7.931 1.00 96.75 185 ARG A C 1
ATOM 1386 O O . ARG A 1 185 ? -10.230 5.720 7.193 1.00 96.75 185 ARG A O 1
ATOM 1393 N N . VAL A 1 186 ? -12.393 5.787 7.825 1.00 94.69 186 VAL A N 1
ATOM 1394 C CA . VAL A 1 186 ? -12.793 6.896 6.953 1.00 94.69 186 VAL A CA 1
ATOM 1395 C C . VAL A 1 186 ? -13.066 8.124 7.812 1.00 94.69 186 VAL A C 1
ATOM 1397 O O . VAL A 1 186 ? -13.903 8.084 8.712 1.00 94.69 186 VAL A O 1
ATOM 1400 N N . VAL A 1 187 ? -12.381 9.230 7.524 1.00 89.50 187 VAL A N 1
ATOM 1401 C CA . VAL A 1 187 ? -12.600 10.529 8.171 1.00 89.50 187 VAL A CA 1
ATOM 1402 C C . VAL A 1 187 ? -12.833 11.568 7.085 1.00 89.50 187 VAL A C 1
ATOM 1404 O O . VAL A 1 187 ? -11.938 11.826 6.294 1.00 89.50 187 VAL A O 1
ATOM 1407 N N . LYS A 1 188 ? -14.025 12.181 7.040 1.00 88.56 188 LYS A N 1
ATOM 1408 C CA . LYS A 1 188 ? -14.383 13.196 6.022 1.00 88.56 188 LYS A CA 1
ATOM 1409 C C . LYS A 1 188 ? -14.058 12.743 4.585 1.00 88.56 188 LYS A C 1
ATOM 1411 O O . LYS A 1 188 ? -13.442 13.479 3.823 1.00 88.56 188 LYS A O 1
ATOM 1416 N N . ASP A 1 189 ? -14.436 11.510 4.251 1.00 85.56 189 ASP A N 1
ATOM 1417 C CA . ASP A 1 189 ? -14.162 10.865 2.956 1.00 85.56 189 ASP A CA 1
ATOM 1418 C C . ASP A 1 189 ? -12.673 10.625 2.634 1.00 85.56 189 ASP A C 1
ATOM 1420 O O . ASP A 1 189 ? -12.325 10.279 1.503 1.00 85.56 189 ASP A O 1
ATOM 1424 N N . GLU A 1 190 ? -11.773 10.769 3.608 1.00 92.50 190 GLU A N 1
ATOM 1425 C CA . GLU A 1 190 ? -10.364 10.386 3.499 1.00 92.50 190 GLU A CA 1
ATOM 1426 C C . GLU A 1 190 ? -10.143 9.025 4.158 1.00 92.50 190 GLU A C 1
ATOM 1428 O O . GLU A 1 190 ? -10.556 8.790 5.297 1.00 92.50 190 GLU A O 1
ATOM 1433 N N . LEU A 1 191 ? -9.492 8.115 3.433 1.00 95.62 191 LEU A N 1
ATOM 1434 C CA . LEU A 1 191 ? -9.094 6.819 3.970 1.00 95.62 191 LEU A CA 1
ATOM 1435 C C . LEU A 1 191 ? -7.740 6.945 4.665 1.00 95.62 191 LEU A C 1
ATOM 1437 O O . LEU A 1 191 ? -6.732 7.256 4.025 1.00 95.62 191 LEU A O 1
ATOM 1441 N N . GLU A 1 192 ? -7.723 6.637 5.955 1.00 96.31 192 GLU A N 1
ATOM 1442 C CA . GLU A 1 192 ? -6.516 6.576 6.773 1.00 96.31 192 GLU A CA 1
ATOM 1443 C C . GLU A 1 192 ? -6.211 5.131 7.168 1.00 96.31 192 GLU A C 1
ATOM 1445 O O . GLU A 1 192 ? -7.124 4.365 7.484 1.00 96.31 192 GLU A O 1
ATOM 1450 N N . PHE A 1 193 ? -4.927 4.767 7.204 1.00 97.44 193 PHE A N 1
ATOM 1451 C CA . PHE A 1 193 ? -4.473 3.442 7.633 1.00 97.44 193 PHE A CA 1
ATOM 1452 C C . PHE A 1 193 ? -3.358 3.551 8.655 1.00 97.44 193 PHE A C 1
ATOM 1454 O O . PHE A 1 193 ? -2.435 4.345 8.497 1.00 97.44 193 PHE A O 1
ATOM 1461 N N . GLN A 1 194 ? -3.393 2.685 9.660 1.00 97.62 194 GLN A N 1
ATOM 1462 C CA . GLN A 1 194 ? -2.307 2.490 10.607 1.00 97.62 194 GLN A CA 1
ATOM 1463 C C . GLN A 1 194 ? -1.869 1.029 10.607 1.00 97.62 194 GLN A C 1
ATOM 1465 O O . GLN A 1 194 ? -2.691 0.117 10.689 1.00 97.62 194 GLN A O 1
ATOM 1470 N N . VAL A 1 195 ? -0.560 0.810 10.554 1.00 97.25 195 VAL A N 1
ATOM 1471 C CA . VAL A 1 195 ? 0.063 -0.481 10.844 1.00 97.25 195 VAL A CA 1
ATOM 1472 C C . VAL A 1 195 ? 0.712 -0.377 12.213 1.00 97.25 195 VAL A C 1
ATOM 1474 O O . VAL A 1 195 ? 1.546 0.503 12.424 1.00 97.25 195 VAL A O 1
ATOM 1477 N N . LEU A 1 196 ? 0.325 -1.260 13.128 1.00 96.31 196 LEU A N 1
ATOM 1478 C CA . LEU A 1 196 ? 0.790 -1.287 14.511 1.00 96.31 196 LEU A CA 1
ATOM 1479 C C . LEU A 1 196 ? 1.751 -2.450 14.753 1.00 96.31 196 LEU A C 1
ATOM 1481 O O . LEU A 1 196 ? 1.609 -3.520 14.146 1.00 96.31 196 LEU A O 1
ATOM 1485 N N . ASP A 1 197 ? 2.698 -2.245 15.663 1.00 94.56 197 ASP A N 1
ATOM 1486 C CA . ASP A 1 197 ? 3.587 -3.292 16.158 1.00 94.56 197 ASP A CA 1
ATOM 1487 C C . ASP A 1 197 ? 3.022 -4.046 17.374 1.00 94.56 197 ASP A C 1
ATOM 1489 O O . ASP A 1 197 ? 1.880 -3.854 17.795 1.00 94.56 197 ASP A O 1
ATOM 1493 N N . THR A 1 198 ? 3.824 -4.962 17.921 1.00 93.38 198 THR A N 1
ATOM 1494 C CA . THR A 1 198 ? 3.455 -5.826 19.052 1.00 93.38 198 THR A CA 1
ATOM 1495 C C . THR A 1 198 ? 3.157 -5.083 20.349 1.00 93.38 198 THR A C 1
ATOM 1497 O O . THR A 1 198 ? 2.496 -5.657 21.209 1.00 93.38 198 THR A O 1
ATOM 1500 N N . ILE A 1 199 ? 3.654 -3.854 20.513 1.00 93.00 199 ILE A N 1
ATOM 1501 C CA . ILE A 1 199 ? 3.405 -3.027 21.702 1.00 93.00 199 ILE A CA 1
ATOM 1502 C C . ILE A 1 199 ? 2.312 -1.978 21.455 1.00 93.00 199 ILE A C 1
ATOM 1504 O O . ILE A 1 199 ? 1.991 -1.209 22.355 1.00 93.00 199 ILE A O 1
ATOM 1508 N N . GLY A 1 200 ? 1.703 -1.982 20.264 1.00 92.88 200 GLY A N 1
ATOM 1509 C CA . GLY A 1 200 ? 0.614 -1.081 19.894 1.00 92.88 200 GLY A CA 1
ATOM 1510 C C . GLY A 1 200 ? 1.073 0.252 19.306 1.00 92.88 200 GLY A C 1
ATOM 1511 O O . GLY A 1 200 ? 0.235 1.122 19.089 1.00 92.88 200 GLY A O 1
ATOM 1512 N N . GLU A 1 201 ? 2.363 0.419 19.008 1.00 93.69 201 GLU A N 1
ATOM 1513 C CA . GLU A 1 201 ? 2.882 1.652 18.420 1.00 93.69 201 GLU A CA 1
ATOM 1514 C C . GLU A 1 201 ? 2.712 1.673 16.905 1.00 93.69 201 GLU A C 1
ATOM 1516 O O . GLU A 1 201 ? 2.839 0.653 16.222 1.00 93.69 201 GLU A O 1
ATOM 1521 N N . VAL A 1 202 ? 2.492 2.868 16.355 1.00 95.44 202 VAL A N 1
ATOM 1522 C CA . VAL A 1 202 ? 2.378 3.056 14.908 1.00 95.44 202 VAL A CA 1
ATOM 1523 C C . VAL A 1 202 ? 3.744 2.844 14.242 1.00 95.44 202 VAL A C 1
ATOM 1525 O O . VAL A 1 202 ? 4.750 3.476 14.582 1.00 95.44 202 VAL A O 1
ATOM 1528 N N . VAL A 1 203 ? 3.772 1.924 13.282 1.00 94.50 203 VAL A N 1
ATOM 1529 C CA . VAL A 1 203 ? 4.906 1.619 12.395 1.00 94.50 203 VAL A CA 1
ATOM 1530 C C . VAL A 1 203 ? 4.754 2.361 11.076 1.00 94.50 203 VAL A C 1
ATOM 1532 O O . VAL A 1 203 ? 5.713 2.928 10.560 1.00 94.50 203 VAL A O 1
ATOM 1535 N N . CYS A 1 204 ? 3.537 2.369 10.535 1.00 95.75 204 CYS A N 1
ATOM 1536 C CA . CYS A 1 204 ? 3.193 3.061 9.304 1.00 95.75 204 CYS A CA 1
ATOM 1537 C C . CYS A 1 204 ? 1.855 3.774 9.480 1.00 95.75 204 CYS A C 1
ATOM 1539 O O . CYS A 1 204 ? 0.908 3.178 9.990 1.00 95.75 204 CYS A O 1
ATOM 1541 N N . HIS A 1 205 ? 1.781 5.028 9.045 1.00 96.88 205 HIS A N 1
ATOM 1542 C CA . HIS A 1 205 ? 0.548 5.797 8.964 1.00 96.88 205 HIS A CA 1
ATOM 1543 C C . HIS A 1 205 ? 0.375 6.311 7.543 1.00 96.88 205 HIS A C 1
ATOM 1545 O O . HIS A 1 205 ? 1.241 7.029 7.052 1.00 96.88 205 HIS A O 1
ATOM 1551 N N . ILE A 1 206 ? -0.726 5.943 6.900 1.00 97.06 206 ILE A N 1
ATOM 1552 C CA . ILE A 1 206 ? -1.108 6.410 5.570 1.00 97.06 206 ILE A CA 1
ATOM 1553 C C . ILE A 1 206 ? -2.265 7.375 5.745 1.00 97.06 206 ILE A C 1
ATOM 1555 O O . ILE A 1 206 ? -3.296 7.006 6.304 1.00 97.06 206 ILE A O 1
ATOM 1559 N N . GLU A 1 207 ? -2.095 8.579 5.224 1.00 95.69 207 GLU A N 1
ATOM 1560 C CA . GLU A 1 207 ? -3.123 9.601 5.179 1.00 95.69 207 GLU A CA 1
ATOM 1561 C C . GLU A 1 207 ? -3.583 9.814 3.739 1.00 95.69 207 GLU A C 1
ATOM 1563 O O . GLU A 1 207 ? -2.771 9.950 2.815 1.00 95.69 207 GLU A O 1
ATOM 1568 N N . ASP A 1 208 ? -4.900 9.882 3.582 1.00 95.25 208 ASP A N 1
ATOM 1569 C CA . ASP A 1 208 ? -5.602 10.096 2.324 1.00 95.25 208 ASP A CA 1
ATOM 1570 C C . ASP A 1 208 ? -5.159 9.164 1.179 1.00 95.25 208 ASP A C 1
ATOM 1572 O O . ASP A 1 208 ? -4.570 9.581 0.172 1.00 95.25 208 ASP A O 1
ATOM 1576 N N . LEU A 1 209 ? -5.448 7.867 1.330 1.00 96.25 209 LEU A N 1
ATOM 1577 C CA . LEU A 1 209 ? -5.374 6.920 0.217 1.00 96.25 209 LEU A CA 1
ATOM 1578 C C . LEU A 1 209 ? -6.565 7.139 -0.722 1.00 96.25 209 LEU A C 1
ATOM 1580 O O . LEU A 1 209 ? -7.708 6.815 -0.395 1.00 96.25 209 LEU A O 1
ATOM 1584 N N . ARG A 1 210 ? -6.289 7.592 -1.944 1.00 95.06 210 ARG A N 1
ATOM 1585 C CA . ARG A 1 210 ? -7.290 7.646 -3.012 1.00 95.06 210 ARG A CA 1
ATOM 1586 C C . ARG A 1 210 ? -7.213 6.394 -3.865 1.00 95.06 210 ARG A C 1
ATOM 1588 O O . ARG A 1 210 ? -6.143 5.973 -4.317 1.00 95.06 210 ARG A O 1
ATOM 1595 N N . LEU A 1 211 ? -8.384 5.833 -4.121 1.00 91.62 211 LEU A N 1
ATOM 1596 C CA . LEU A 1 211 ? -8.557 4.644 -4.936 1.00 91.62 211 LEU A CA 1
ATOM 1597 C C . LEU A 1 211 ? -9.050 5.027 -6.329 1.00 91.62 211 LEU A C 1
ATOM 1599 O O . LEU A 1 211 ? -9.743 6.026 -6.514 1.00 91.62 211 LEU A O 1
ATOM 1603 N N . SER A 1 212 ? -8.726 4.204 -7.316 1.00 87.56 212 SER A N 1
ATOM 1604 C CA . SER A 1 212 ? -9.331 4.260 -8.646 1.00 87.56 212 SER A CA 1
ATOM 1605 C C . SER A 1 212 ? -9.951 2.919 -8.993 1.00 87.56 212 SER A C 1
ATOM 1607 O O . SER A 1 212 ? -9.497 1.876 -8.526 1.00 87.56 212 SER A O 1
ATOM 1609 N N . MET A 1 213 ? -10.993 2.934 -9.825 1.00 81.81 213 MET A N 1
ATOM 1610 C CA . MET A 1 213 ? -11.503 1.694 -10.402 1.00 81.81 213 MET A CA 1
ATOM 1611 C C . MET A 1 213 ? -10.449 1.090 -11.321 1.00 81.81 213 MET A C 1
ATOM 1613 O O . MET A 1 213 ? -9.913 1.782 -12.193 1.00 81.81 213 MET A O 1
ATOM 1617 N N . LEU A 1 214 ? -10.211 -0.212 -11.174 1.00 68.00 214 LEU A N 1
ATOM 1618 C CA . LEU A 1 214 ? -9.503 -0.968 -12.193 1.00 68.00 214 LEU A CA 1
ATOM 1619 C C . LEU A 1 214 ? -10.433 -1.082 -13.408 1.00 68.00 214 LEU A C 1
ATOM 1621 O O . LEU A 1 214 ? -11.307 -1.942 -13.466 1.00 68.00 214 LEU A O 1
ATOM 1625 N N . SER A 1 215 ? -10.321 -0.143 -14.344 1.00 54.66 215 SER A N 1
ATOM 1626 C CA . SER A 1 215 ? -11.077 -0.228 -15.592 1.00 54.66 215 SER A CA 1
ATOM 1627 C C . SER A 1 215 ? -10.501 -1.366 -16.438 1.00 54.66 215 SER A C 1
ATOM 1629 O O . SER A 1 215 ? -9.280 -1.503 -16.532 1.00 54.66 215 SER A O 1
ATOM 1631 N N . ALA A 1 216 ? -11.377 -2.157 -17.068 1.00 41.31 216 ALA A N 1
ATOM 1632 C CA . ALA A 1 216 ? -11.037 -3.016 -18.207 1.00 41.31 216 ALA A CA 1
ATOM 1633 C C . ALA A 1 216 ? -10.197 -2.222 -19.238 1.00 41.31 216 ALA A C 1
ATOM 1635 O O . ALA A 1 216 ? -10.281 -0.986 -19.230 1.00 41.31 216 ALA A O 1
ATOM 1636 N N . PRO A 1 217 ? -9.372 -2.881 -20.089 1.00 37.44 217 PRO A N 1
ATOM 1637 C CA . PRO A 1 217 ? -8.448 -2.198 -20.994 1.00 37.44 217 PRO A CA 1
ATOM 1638 C C . PRO A 1 217 ? -9.141 -1.020 -21.683 1.00 37.44 217 PRO A C 1
ATOM 1640 O O . PRO A 1 217 ? -10.289 -1.156 -22.114 1.00 37.44 217 PRO A O 1
ATOM 1643 N N . PRO A 1 218 ? -8.497 0.155 -21.712 1.00 41.25 218 PRO A N 1
ATOM 1644 C CA . PRO A 1 218 ? -9.183 1.395 -22.012 1.00 41.25 218 PRO A CA 1
ATOM 1645 C C . PRO A 1 218 ? -9.826 1.323 -23.398 1.00 41.25 218 PRO A C 1
ATOM 1647 O O . PRO A 1 218 ? -9.133 1.205 -24.405 1.00 41.25 218 PRO A O 1
ATOM 1650 N N . THR A 1 219 ? -11.140 1.527 -23.472 1.00 38.47 219 THR A N 1
ATOM 1651 C CA . THR A 1 219 ? -11.660 2.374 -24.547 1.00 38.47 219 THR A CA 1
ATOM 1652 C C . THR A 1 219 ? -10.939 3.711 -24.417 1.00 38.47 219 THR A C 1
ATOM 1654 O O . THR A 1 219 ? -10.918 4.275 -23.321 1.00 38.47 219 THR A O 1
ATOM 1657 N N . LEU A 1 220 ? -10.297 4.167 -25.494 1.00 35.12 220 LEU A N 1
ATOM 1658 C CA . LEU A 1 220 ? -9.558 5.428 -25.598 1.00 35.12 220 LEU A CA 1
ATOM 1659 C C . LEU A 1 220 ? -10.147 6.523 -24.679 1.00 35.12 220 LEU A C 1
ATOM 1661 O O . LEU A 1 220 ? -11.225 7.046 -24.946 1.00 35.12 220 LEU A O 1
ATOM 1665 N N . GLN A 1 221 ? -9.454 6.862 -23.586 1.00 41.84 221 GLN A N 1
ATOM 1666 C CA . GLN A 1 221 ? -9.848 7.972 -22.713 1.00 41.84 221 GLN A CA 1
ATOM 1667 C C . GLN A 1 221 ? -8.988 9.192 -23.031 1.00 41.84 221 GLN A C 1
ATOM 1669 O O . GLN A 1 221 ? -7.797 9.225 -22.721 1.00 41.84 221 GLN A O 1
ATOM 1674 N N . VAL A 1 222 ? -9.604 10.214 -23.623 1.00 36.22 222 VAL A N 1
ATOM 1675 C CA . VAL A 1 222 ? -8.987 11.533 -23.780 1.00 36.22 222 VAL A CA 1
ATOM 1676 C C . VAL A 1 222 ? -8.939 12.194 -22.405 1.00 36.22 222 VAL A C 1
ATOM 1678 O O . VAL A 1 222 ? -9.973 12.448 -21.790 1.00 36.22 222 VAL A O 1
ATOM 1681 N N . ARG A 1 223 ? -7.734 12.463 -21.899 1.00 38.12 223 ARG A N 1
ATOM 1682 C CA . ARG A 1 223 ? -7.524 13.205 -20.650 1.00 38.12 223 ARG A CA 1
ATOM 1683 C C . ARG A 1 223 ? -6.913 14.565 -20.947 1.00 38.12 223 ARG A C 1
ATOM 1685 O O . ARG A 1 223 ? -6.042 14.685 -21.804 1.00 38.12 223 ARG A O 1
ATOM 1692 N N . ARG A 1 224 ? -7.351 15.588 -20.213 1.00 33.41 224 ARG A N 1
ATOM 1693 C CA . ARG A 1 224 ? -6.749 16.922 -20.272 1.00 33.41 224 ARG A CA 1
ATOM 1694 C C . ARG A 1 224 ? -5.459 16.922 -19.439 1.00 33.41 224 ARG A C 1
ATOM 1696 O O . ARG A 1 224 ? -5.522 16.531 -18.273 1.00 33.41 224 ARG A O 1
ATOM 1703 N N . PRO A 1 225 ? -4.310 17.356 -19.982 1.00 33.69 225 PRO A N 1
ATOM 1704 C CA . PRO A 1 225 ? -3.104 17.528 -19.184 1.00 33.69 225 PRO A CA 1
ATOM 1705 C C . PRO A 1 225 ? -3.334 18.617 -18.131 1.00 33.69 225 PRO A C 1
ATOM 1707 O O . PRO A 1 225 ? -3.709 19.745 -18.456 1.00 33.69 225 PRO A O 1
ATOM 1710 N N . THR A 1 226 ? -3.122 18.272 -16.865 1.00 39.72 226 THR A N 1
ATOM 1711 C CA . THR A 1 226 ? -3.041 19.231 -15.760 1.00 39.72 226 THR A CA 1
ATOM 1712 C C . THR A 1 226 ? -1.580 19.460 -15.424 1.00 39.72 226 THR A C 1
ATOM 1714 O O . THR A 1 226 ? -0.882 18.533 -15.015 1.00 39.72 226 THR A O 1
ATOM 1717 N N . TRP A 1 227 ? -1.124 20.696 -15.586 1.00 48.47 227 TRP A N 1
ATOM 1718 C CA . TRP A 1 227 ? 0.221 21.109 -15.213 1.00 48.47 227 TRP A CA 1
ATOM 1719 C C . TRP A 1 227 ? 0.235 21.476 -13.731 1.00 48.47 227 TRP A C 1
ATOM 1721 O O . TRP A 1 227 ? -0.542 22.326 -13.298 1.00 48.47 227 TRP A O 1
ATOM 1731 N N . ARG A 1 228 ? 1.105 20.835 -12.950 1.00 42.03 228 ARG A N 1
ATOM 1732 C CA . ARG A 1 228 ? 1.447 21.293 -11.600 1.00 42.03 228 ARG A CA 1
ATOM 1733 C C . ARG A 1 228 ? 2.834 21.934 -11.657 1.00 42.03 228 ARG A C 1
ATOM 1735 O O . ARG A 1 228 ? 3.742 21.293 -12.190 1.00 42.03 228 ARG A O 1
ATOM 1742 N N . PRO A 1 229 ? 3.019 23.162 -11.143 1.00 36.12 229 PRO A N 1
ATOM 1743 C CA . PRO A 1 229 ? 4.346 23.727 -10.966 1.00 36.12 229 PRO A CA 1
ATOM 1744 C C . PRO A 1 229 ? 5.091 22.857 -9.956 1.00 36.12 229 PRO A C 1
ATOM 1746 O O . PRO A 1 229 ? 4.752 22.835 -8.776 1.00 36.12 229 PRO A O 1
ATOM 1749 N N . VAL A 1 230 ? 6.073 22.100 -10.429 1.00 37.09 230 VAL A N 1
ATOM 1750 C CA . VAL A 1 230 ? 7.052 21.464 -9.551 1.00 37.09 230 VAL A CA 1
ATOM 1751 C C . VAL A 1 230 ? 8.137 22.515 -9.318 1.00 37.09 230 VAL A C 1
ATOM 1753 O O . VAL A 1 230 ? 8.583 23.120 -10.300 1.00 37.09 230 VAL A O 1
ATOM 1756 N N . PRO A 1 231 ? 8.539 22.803 -8.066 1.00 40.44 231 PRO A N 1
ATOM 1757 C CA . PRO A 1 231 ? 9.677 23.679 -7.826 1.00 40.44 231 PRO A CA 1
ATOM 1758 C C . PRO A 1 231 ? 10.876 23.154 -8.617 1.00 40.44 231 PRO A C 1
ATOM 1760 O O . PRO A 1 231 ? 11.082 21.944 -8.710 1.00 40.44 231 PRO A O 1
ATOM 1763 N N . LEU A 1 232 ? 11.630 24.065 -9.235 1.00 44.78 232 LEU A N 1
ATOM 1764 C CA . LEU A 1 232 ? 12.844 23.701 -9.959 1.00 44.78 232 LEU A CA 1
ATOM 1765 C C . LEU A 1 232 ? 13.713 22.844 -9.033 1.00 44.78 232 LEU A C 1
ATOM 1767 O O . LEU A 1 232 ? 13.985 23.263 -7.907 1.00 44.78 232 LEU A O 1
ATOM 1771 N N . GLU A 1 233 ? 14.137 21.666 -9.503 1.00 42.31 233 GLU A N 1
ATOM 1772 C CA . GLU A 1 233 ? 15.163 20.893 -8.803 1.00 42.31 233 GLU A CA 1
ATOM 1773 C C . GLU A 1 233 ? 16.330 21.837 -8.475 1.00 42.31 233 GLU A C 1
ATOM 1775 O O . GLU A 1 233 ? 16.710 22.649 -9.336 1.00 42.31 233 GLU A O 1
ATOM 1780 N N . PRO A 1 234 ? 16.876 21.803 -7.244 1.00 39.28 234 PRO A N 1
ATOM 1781 C CA . PRO A 1 234 ? 18.019 22.630 -6.912 1.00 39.28 234 PRO A CA 1
ATOM 1782 C C . PRO A 1 234 ? 19.143 22.294 -7.891 1.00 39.28 234 PRO A C 1
ATOM 1784 O O . PRO A 1 234 ? 19.681 21.190 -7.907 1.00 39.28 234 PRO A O 1
ATOM 1787 N N . ARG A 1 235 ? 19.460 23.260 -8.756 1.00 41.09 235 ARG A N 1
ATOM 1788 C CA . ARG A 1 235 ? 20.544 23.163 -9.731 1.00 41.09 235 ARG A CA 1
ATOM 1789 C C . ARG A 1 235 ? 21.857 23.128 -8.950 1.00 41.09 235 ARG A C 1
ATOM 1791 O O . ARG A 1 235 ? 22.332 24.168 -8.502 1.00 41.09 235 ARG A O 1
ATOM 1798 N N . GLY A 1 236 ? 22.371 21.924 -8.723 1.00 43.00 236 GLY A N 1
ATOM 1799 C CA . GLY A 1 236 ? 23.611 21.675 -7.998 1.00 43.00 236 GLY A CA 1
ATOM 1800 C C . GLY A 1 236 ? 24.851 21.708 -8.890 1.00 43.00 236 GLY A C 1
ATOM 1801 O O . GLY A 1 236 ? 24.769 21.709 -10.119 1.00 43.00 236 GLY A O 1
ATOM 1802 N N . ILE A 1 237 ? 26.008 21.725 -8.230 1.00 43.25 237 ILE A N 1
ATOM 1803 C CA . ILE A 1 237 ? 27.317 21.486 -8.839 1.00 43.25 237 ILE A CA 1
ATOM 1804 C C . ILE A 1 237 ? 27.409 19.988 -9.124 1.00 43.25 237 ILE A C 1
ATOM 1806 O O . ILE A 1 237 ? 27.297 19.176 -8.207 1.00 43.25 237 ILE A O 1
ATOM 1810 N N . TRP A 1 238 ? 27.616 19.623 -10.384 1.00 42.28 238 TRP A N 1
ATOM 1811 C CA . TRP A 1 238 ? 27.891 18.241 -10.761 1.00 42.28 238 TRP A CA 1
ATOM 1812 C C . TRP A 1 238 ? 29.387 17.980 -10.600 1.00 42.28 238 TRP A C 1
ATOM 1814 O O . TRP A 1 238 ? 30.207 18.712 -11.151 1.00 42.28 238 TRP A O 1
ATOM 1824 N N . LEU A 1 239 ? 29.740 16.954 -9.826 1.00 38.81 239 LEU A N 1
ATOM 1825 C CA . LEU A 1 239 ? 31.117 16.492 -9.684 1.00 38.81 239 LEU A CA 1
ATOM 1826 C C . LEU A 1 239 ? 31.291 15.253 -10.569 1.00 38.81 239 LEU A C 1
ATOM 1828 O O . LEU A 1 239 ? 30.718 14.204 -10.281 1.00 38.81 239 LEU A O 1
ATOM 1832 N N . ALA A 1 240 ? 32.053 15.373 -11.655 1.00 45.03 240 ALA A N 1
ATOM 1833 C CA . ALA A 1 240 ? 32.442 14.225 -12.468 1.00 45.03 240 ALA A CA 1
ATOM 1834 C C . ALA A 1 240 ? 33.703 13.586 -11.863 1.00 45.03 240 ALA A C 1
ATOM 1836 O O . ALA A 1 240 ? 34.732 14.251 -11.730 1.00 45.03 240 ALA A O 1
ATOM 1837 N N . LEU A 1 241 ? 33.627 12.311 -11.474 1.00 35.12 241 LEU A N 1
ATOM 1838 C CA . LEU A 1 241 ? 34.748 11.550 -10.913 1.00 35.12 241 LEU A CA 1
ATOM 1839 C C . LEU A 1 241 ? 35.055 10.330 -11.791 1.00 35.12 241 LEU A C 1
ATOM 1841 O O . LEU A 1 241 ? 34.142 9.601 -12.167 1.00 35.12 241 LEU A O 1
ATOM 1845 N N . GLY A 1 242 ? 36.341 10.110 -12.084 1.00 40.88 242 GLY A N 1
ATOM 1846 C CA . GLY A 1 242 ? 36.861 8.967 -12.850 1.00 40.88 242 GLY A CA 1
ATOM 1847 C C . GLY A 1 242 ? 38.065 9.346 -13.725 1.00 40.88 242 GLY A C 1
ATOM 1848 O O . GLY A 1 242 ? 38.159 10.488 -14.179 1.00 40.88 242 GLY A O 1
ATOM 1849 N N . GLU A 1 243 ? 38.999 8.416 -13.968 1.00 48.28 243 GLU A N 1
ATOM 1850 C CA . GLU A 1 243 ? 40.185 8.671 -14.816 1.00 48.28 243 GLU A CA 1
ATOM 1851 C C . GLU A 1 243 ? 39.817 9.029 -16.266 1.00 48.28 243 GLU A C 1
ATOM 1853 O O . GLU A 1 243 ? 40.469 9.869 -16.886 1.00 48.28 243 GLU A O 1
ATOM 1858 N N . GLU A 1 244 ? 38.710 8.489 -16.778 1.00 49.16 244 GLU A N 1
ATOM 1859 C CA . GLU A 1 244 ? 38.188 8.787 -18.120 1.00 49.16 244 GLU A CA 1
ATOM 1860 C C . GLU A 1 244 ? 37.727 10.250 -18.253 1.00 49.16 244 GLU A C 1
ATOM 1862 O O . GLU A 1 244 ? 37.971 10.895 -19.273 1.00 49.16 244 GLU A O 1
ATOM 1867 N N . ALA A 1 245 ? 37.159 10.829 -17.188 1.00 46.84 245 ALA A N 1
ATOM 1868 C CA . ALA A 1 245 ? 36.784 12.244 -17.149 1.00 46.84 245 ALA A CA 1
ATOM 1869 C C . ALA A 1 245 ? 38.012 13.178 -17.084 1.00 46.84 245 ALA A C 1
ATOM 1871 O O . ALA A 1 245 ? 37.969 14.300 -17.592 1.00 46.84 245 ALA A O 1
ATOM 1872 N N . LEU A 1 246 ? 39.128 12.712 -16.506 1.00 49.22 246 LEU A N 1
ATOM 1873 C CA . LEU A 1 246 ? 40.400 13.445 -16.459 1.00 49.22 246 LEU A CA 1
ATOM 1874 C C . LEU A 1 246 ? 41.107 13.486 -17.820 1.00 49.22 246 LEU A C 1
ATOM 1876 O O . LEU A 1 246 ? 41.769 14.480 -18.128 1.00 49.22 246 LEU A O 1
ATOM 1880 N N . GLY A 1 247 ? 40.923 12.454 -18.649 1.00 53.59 247 GLY A N 1
ATOM 1881 C CA . GLY A 1 247 ? 41.458 12.390 -20.013 1.00 53.59 247 GLY A CA 1
ATOM 1882 C C . GLY A 1 247 ? 40.802 13.373 -20.992 1.00 53.59 247 GLY A C 1
ATOM 1883 O O . GLY A 1 247 ? 41.445 13.815 -21.942 1.00 53.59 247 GLY A O 1
ATOM 1884 N N . LEU A 1 248 ? 39.554 13.778 -20.730 1.00 55.59 248 LEU A N 1
ATOM 1885 C CA . LEU A 1 248 ? 38.768 14.674 -21.592 1.00 55.59 248 LEU A CA 1
ATOM 1886 C C . LEU A 1 248 ? 39.054 16.175 -21.377 1.00 55.59 248 LEU A C 1
ATOM 1888 O O . LEU A 1 248 ? 38.477 17.006 -22.073 1.00 55.59 248 LEU A O 1
ATOM 1892 N N . LYS A 1 249 ? 39.941 16.539 -20.433 1.00 55.19 249 LYS A N 1
ATOM 1893 C CA . LYS A 1 249 ? 40.303 17.934 -20.079 1.00 55.19 249 LYS A CA 1
ATOM 1894 C C . LYS A 1 249 ? 39.104 18.858 -19.796 1.00 55.19 249 LYS A C 1
ATOM 1896 O O . LYS A 1 249 ? 39.203 20.071 -19.975 1.00 55.19 249 LYS A O 1
ATOM 1901 N N . LEU A 1 250 ? 37.981 18.309 -19.341 1.00 51.78 250 LEU A N 1
ATOM 1902 C CA . LEU A 1 250 ? 36.818 19.109 -18.964 1.00 51.78 250 LEU A CA 1
ATOM 1903 C C . LEU A 1 250 ? 37.076 19.853 -17.638 1.00 51.78 250 LEU A C 1
ATOM 1905 O O . LEU A 1 250 ? 37.790 19.338 -16.769 1.00 51.78 250 LEU A O 1
ATOM 1909 N N . PRO A 1 251 ? 36.508 21.058 -17.452 1.00 47.34 251 PRO A N 1
ATOM 1910 C CA . PRO A 1 251 ? 36.617 21.781 -16.191 1.00 47.34 251 PRO A CA 1
ATOM 1911 C C . PRO A 1 251 ? 35.984 20.967 -15.052 1.00 47.34 251 PRO A C 1
ATOM 1913 O O . PRO A 1 251 ? 34.837 20.534 -15.136 1.00 47.34 251 PRO A O 1
ATOM 1916 N N . ARG A 1 252 ? 36.749 20.748 -13.972 1.00 46.00 252 ARG A N 1
ATOM 1917 C CA . ARG A 1 252 ? 36.352 19.900 -12.824 1.00 46.00 252 ARG A CA 1
ATOM 1918 C C . ARG A 1 252 ? 35.160 20.449 -12.031 1.00 46.00 252 ARG A C 1
ATOM 1920 O O . ARG A 1 252 ? 34.554 19.715 -11.257 1.00 46.00 252 ARG A O 1
ATOM 1927 N N . THR A 1 253 ? 34.838 21.724 -12.218 1.00 43.78 253 THR A N 1
ATOM 1928 C CA . THR A 1 253 ? 33.640 22.391 -11.710 1.00 43.78 253 THR A CA 1
ATOM 1929 C C . THR A 1 253 ? 33.196 23.427 -12.740 1.00 43.78 253 THR A C 1
ATOM 1931 O O . THR A 1 253 ? 34.029 24.090 -13.355 1.00 43.78 253 THR A O 1
ATOM 1934 N N . THR A 1 254 ? 31.888 23.587 -12.935 1.00 48.69 254 THR A N 1
ATOM 1935 C CA . THR A 1 254 ? 31.332 24.645 -13.793 1.00 48.69 254 THR A CA 1
ATOM 1936 C C . THR A 1 254 ? 30.527 25.617 -12.941 1.00 48.69 254 THR A C 1
ATOM 1938 O O . THR A 1 254 ? 29.664 25.185 -12.172 1.00 48.69 254 THR A O 1
ATOM 1941 N N . ASN A 1 255 ? 30.767 26.922 -13.089 1.00 42.41 255 ASN A N 1
ATOM 1942 C CA . ASN A 1 255 ? 29.923 27.971 -12.518 1.00 42.41 255 ASN A CA 1
ATOM 1943 C C . ASN A 1 255 ? 29.109 28.637 -13.638 1.00 42.41 255 ASN A C 1
ATOM 1945 O O . ASN A 1 255 ? 29.589 28.862 -14.743 1.00 42.41 255 ASN A O 1
ATOM 1949 N N . ARG A 1 256 ? 27.855 28.968 -13.337 1.00 46.81 256 ARG A N 1
ATOM 1950 C CA . ARG A 1 256 ? 26.836 29.433 -14.282 1.00 46.81 256 ARG A CA 1
ATOM 1951 C C . ARG A 1 256 ? 27.138 30.786 -14.947 1.00 46.81 256 ARG A C 1
ATOM 1953 O O . ARG A 1 256 ? 26.444 31.132 -15.896 1.00 46.81 256 ARG A O 1
ATOM 1960 N N . GLN A 1 257 ? 28.110 31.568 -14.476 1.00 50.72 257 GLN A N 1
ATOM 1961 C CA . GLN A 1 257 ? 28.413 32.855 -15.120 1.00 50.72 257 GLN A CA 1
ATOM 1962 C C . GLN A 1 257 ? 29.042 32.711 -16.514 1.00 50.72 257 GLN A C 1
ATOM 1964 O O . GLN A 1 257 ? 28.932 33.648 -17.297 1.00 50.72 257 GLN A O 1
ATOM 1969 N N . GLU A 1 258 ? 29.635 31.559 -16.841 1.00 46.94 258 GLU A N 1
ATOM 1970 C CA . GLU A 1 258 ? 30.423 31.403 -18.071 1.00 46.94 258 GLU A CA 1
ATOM 1971 C C . GLU A 1 258 ? 29.692 30.677 -19.214 1.00 46.94 258 GLU A C 1
ATOM 1973 O O . GLU A 1 258 ? 30.060 30.899 -20.361 1.00 46.94 258 GLU A O 1
ATOM 1978 N N . ASP A 1 259 ? 28.636 29.886 -18.955 1.00 45.81 259 ASP A N 1
ATOM 1979 C CA . ASP A 1 259 ? 27.946 29.149 -20.033 1.00 45.81 259 ASP A CA 1
ATOM 1980 C C . ASP A 1 259 ? 26.439 28.906 -19.765 1.00 45.81 259 ASP A C 1
ATOM 1982 O O . ASP A 1 259 ? 26.036 27.953 -19.079 1.00 45.81 259 ASP A O 1
ATOM 1986 N N . PRO A 1 260 ? 25.546 29.785 -20.260 1.00 39.62 260 PRO A N 1
ATOM 1987 C CA . PRO A 1 260 ? 24.109 29.606 -20.144 1.00 39.62 260 PRO A CA 1
ATOM 1988 C C . PRO A 1 260 ? 23.618 28.604 -21.195 1.00 39.62 260 PRO A C 1
ATOM 1990 O O . PRO A 1 260 ? 23.367 28.953 -22.340 1.00 39.62 260 PRO A O 1
ATOM 1993 N N . HIS A 1 261 ? 23.377 27.370 -20.756 1.00 44.44 261 HIS A N 1
ATOM 1994 C CA . HIS A 1 261 ? 22.600 26.366 -21.490 1.00 44.44 261 HIS A CA 1
ATOM 1995 C C . HIS A 1 261 ? 23.166 25.958 -22.862 1.00 44.44 261 HIS A C 1
ATOM 1997 O O . HIS A 1 261 ? 22.599 26.287 -23.900 1.00 44.44 261 HIS A O 1
ATOM 2003 N N . VAL A 1 262 ? 24.169 25.078 -22.859 1.00 35.16 262 VAL A N 1
ATOM 2004 C CA . VAL A 1 262 ? 24.375 24.135 -23.966 1.00 35.16 262 VAL A CA 1
ATOM 2005 C C . VAL A 1 262 ? 24.448 22.729 -23.381 1.00 35.16 262 VAL A C 1
ATOM 2007 O O . VAL A 1 262 ? 25.341 22.402 -22.606 1.00 35.16 262 VAL A O 1
ATOM 2010 N N . ALA A 1 263 ? 23.467 21.889 -23.718 1.00 35.78 263 ALA A N 1
ATOM 2011 C CA . ALA A 1 263 ? 23.621 20.450 -23.571 1.00 35.78 263 ALA A CA 1
ATOM 2012 C C . ALA A 1 263 ? 24.746 20.022 -24.521 1.00 35.78 263 ALA A C 1
ATOM 2014 O O . ALA A 1 263 ? 24.591 20.124 -25.738 1.00 35.78 263 ALA A O 1
ATOM 2015 N N . VAL A 1 264 ? 25.885 19.586 -23.983 1.00 32.38 264 VAL A N 1
ATOM 2016 C CA . VAL A 1 264 ? 26.949 19.017 -24.812 1.00 32.38 264 VAL A CA 1
ATOM 2017 C C . VAL A 1 264 ? 26.529 17.603 -25.192 1.00 32.38 264 VAL A C 1
ATOM 2019 O O . VAL A 1 264 ? 26.582 16.671 -24.395 1.00 32.38 264 VAL A O 1
ATOM 2022 N N . VAL A 1 265 ? 26.065 17.481 -26.432 1.00 34.66 265 VAL A N 1
ATOM 2023 C CA . VAL A 1 265 ? 25.959 16.220 -27.160 1.00 34.66 265 VAL A CA 1
ATOM 2024 C C . VAL A 1 265 ? 27.378 15.693 -27.367 1.00 34.66 265 VAL A C 1
ATOM 2026 O O . VAL A 1 265 ? 28.198 16.367 -27.988 1.00 34.66 265 VAL A O 1
ATOM 2029 N N . LEU A 1 266 ? 27.675 14.493 -26.869 1.00 30.09 266 LEU A N 1
ATOM 2030 C CA . LEU A 1 266 ? 28.888 13.777 -27.257 1.00 30.09 266 LEU A CA 1
ATOM 2031 C C . LEU A 1 266 ? 28.618 13.042 -28.573 1.00 30.09 266 LEU A C 1
ATOM 2033 O O . LEU A 1 266 ? 27.778 12.147 -28.640 1.00 30.09 266 LEU A O 1
ATOM 2037 N N . ALA A 1 267 ? 29.333 13.435 -29.628 1.00 34.44 267 ALA A N 1
ATOM 2038 C CA . ALA A 1 267 ? 29.475 12.625 -30.828 1.00 34.44 267 ALA A CA 1
ATOM 2039 C C . ALA A 1 267 ? 30.484 11.510 -30.531 1.00 34.44 267 ALA A C 1
ATOM 2041 O O . ALA A 1 267 ? 31.667 11.778 -30.323 1.00 34.44 267 ALA A O 1
ATOM 2042 N N . ILE A 1 268 ? 30.017 10.265 -30.505 1.00 36.91 268 ILE A N 1
ATOM 2043 C CA . ILE A 1 268 ? 30.870 9.084 -30.375 1.00 36.91 268 ILE A CA 1
ATOM 2044 C C . ILE A 1 268 ? 31.031 8.523 -31.785 1.00 36.91 268 ILE A C 1
ATOM 2046 O O . ILE A 1 268 ? 30.035 8.289 -32.474 1.00 36.91 268 ILE A O 1
ATOM 2050 N N . ARG A 1 269 ? 32.266 8.317 -32.249 1.00 35.81 269 ARG A N 1
ATOM 2051 C CA . ARG A 1 269 ? 32.485 7.555 -33.481 1.00 35.81 269 ARG A CA 1
ATOM 2052 C C . ARG A 1 269 ? 32.320 6.074 -33.139 1.00 35.81 269 ARG A C 1
ATOM 2054 O O . ARG A 1 269 ? 33.276 5.429 -32.735 1.00 35.81 269 ARG A O 1
ATOM 2061 N N . ALA A 1 270 ? 31.086 5.591 -33.237 1.00 41.97 270 ALA A N 1
ATOM 2062 C CA . ALA A 1 270 ? 30.735 4.183 -33.103 1.00 41.97 270 ALA A CA 1
ATOM 2063 C C . ALA A 1 270 ? 30.881 3.500 -34.465 1.00 41.97 270 ALA A C 1
ATOM 2065 O O . ALA A 1 270 ? 30.326 3.982 -35.456 1.00 41.97 270 ALA A O 1
ATOM 2066 N N . GLU A 1 271 ? 31.620 2.396 -34.531 1.00 40.72 271 GLU A N 1
ATOM 2067 C CA . GLU A 1 271 ? 31.725 1.604 -35.764 1.00 40.72 271 GLU A CA 1
ATOM 2068 C C . GLU A 1 271 ? 30.685 0.478 -35.788 1.00 40.72 271 GLU A C 1
ATOM 2070 O O . GLU A 1 271 ? 30.320 -0.007 -36.860 1.00 40.72 271 GLU A O 1
ATOM 2075 N N . ASN A 1 272 ? 30.141 0.101 -34.625 1.00 34.69 272 ASN A N 1
ATOM 2076 C CA . ASN A 1 272 ? 29.060 -0.871 -34.516 1.00 34.69 272 ASN A CA 1
ATOM 2077 C C . ASN A 1 272 ? 28.112 -0.585 -33.332 1.00 34.69 272 ASN A C 1
ATOM 2079 O O . ASN A 1 272 ? 28.294 0.334 -32.536 1.00 34.69 272 ASN A O 1
ATOM 2083 N N . LEU A 1 273 ? 27.033 -1.370 -33.261 1.00 35.09 273 LEU A N 1
ATOM 2084 C CA . LEU A 1 273 ? 25.903 -1.137 -32.359 1.00 35.09 273 LEU A CA 1
ATOM 2085 C C . LEU A 1 273 ? 26.245 -1.355 -30.874 1.00 35.09 273 LEU A C 1
ATOM 2087 O O . LEU A 1 273 ? 25.504 -0.897 -30.007 1.00 35.09 273 LEU A O 1
ATOM 2091 N N . GLU A 1 274 ? 27.333 -2.060 -30.565 1.00 41.00 274 GLU A N 1
ATOM 2092 C CA . GLU A 1 274 ? 27.760 -2.296 -29.184 1.00 41.00 274 GLU A CA 1
ATOM 2093 C C . GLU A 1 274 ? 28.377 -1.030 -28.566 1.00 41.00 274 GLU A C 1
ATOM 2095 O O . GLU A 1 274 ? 28.181 -0.765 -27.380 1.00 41.00 274 GLU A O 1
ATOM 2100 N N . ASP A 1 275 ? 29.009 -0.197 -29.398 1.00 41.69 275 ASP A N 1
ATOM 2101 C CA . ASP A 1 275 ? 29.616 1.078 -29.003 1.00 41.69 275 ASP A CA 1
ATOM 2102 C C . ASP A 1 275 ? 28.559 2.121 -28.604 1.00 41.69 275 ASP A C 1
ATOM 2104 O O . ASP A 1 275 ? 28.779 2.925 -27.703 1.00 41.69 275 ASP A O 1
ATOM 2108 N N . VAL A 1 276 ? 27.380 2.087 -29.240 1.00 40.00 276 VAL A N 1
ATOM 2109 C CA . VAL A 1 276 ? 26.271 3.014 -28.946 1.00 40.00 276 VAL A CA 1
ATOM 2110 C C . VAL A 1 276 ? 25.543 2.639 -27.652 1.00 40.00 276 VAL A C 1
ATOM 2112 O O . VAL A 1 276 ? 25.081 3.516 -26.934 1.00 40.00 276 VAL A O 1
ATOM 2115 N N . HIS A 1 277 ? 25.447 1.347 -27.321 1.00 38.78 277 HIS A N 1
ATOM 2116 C CA . HIS A 1 277 ? 24.725 0.875 -26.130 1.00 38.78 277 HIS A CA 1
ATOM 2117 C C . HIS A 1 277 ? 25.492 1.048 -24.811 1.00 38.78 277 HIS A C 1
ATOM 2119 O O . HIS A 1 277 ? 24.908 0.853 -23.742 1.00 38.78 277 HIS A O 1
ATOM 2125 N N . ARG A 1 278 ? 26.788 1.374 -24.868 1.00 40.28 278 ARG A N 1
ATOM 2126 C CA . ARG A 1 278 ? 27.635 1.603 -23.686 1.00 40.28 278 ARG A CA 1
ATOM 2127 C C . ARG A 1 278 ? 27.702 3.070 -23.240 1.00 40.28 278 ARG A C 1
ATOM 2129 O O . ARG A 1 278 ? 28.372 3.345 -22.247 1.00 40.28 278 ARG A O 1
ATOM 2136 N N . CYS A 1 279 ? 27.009 3.984 -23.921 1.00 38.41 279 CYS A N 1
ATOM 2137 C CA . CYS A 1 279 ? 26.847 5.385 -23.517 1.00 38.41 279 CYS A CA 1
ATOM 2138 C C . CYS A 1 279 ? 25.417 5.667 -23.046 1.00 38.41 279 CYS A C 1
ATOM 2140 O O . CYS A 1 279 ? 25.271 6.519 -22.142 1.00 38.41 279 CYS A O 1
#

Secondary structure (DSSP, 8-state):
--EE-HHHHHHHHHHHHHHHH--SEEEEEEEEE-S-EE-SS-EEEEEEEEEETTEEEEEEEEEESS----EEEEEEEEE-S-PPPPPPPP-----B---HHHHHHHTT----GGG--EEEEE-SSEEEEEPPPPTT-SSSS-HHHHHHHHTTHHHHSTTGGGEEEEEEEEEEEESS--EEEEEEEEETTEEEEEEEETTS-EEEEEEEEEEEE--SS-S----PPPP--PPPP--PPP---SHHHHHTT--SS--TTS------------SSHHHHHT-

Sequence (279 aa):
TVILPATAFIVLALEAAKEETGTSSVTLEDVTFLRPLELSSPRRLSTMLVRSGTGGSLRFTSRPIPDGSATLHCTCTFSFAQSRRVDTFPVPELPPVTGLYSRFAAAGFHYGPAFQAANLASDASCAQCDLLRFSGAQFPIHPATLDVAMHLAALLHPLGVRAVPHTIRRLAFRTGATPVRGRARVVKDELEFQVLDTIGEVVCHIEDLRLSMLSAPPTLQVRRPTWRPVPLEPRGIWLALGEEALGLKLPRTTNRQEDPHVAVVLAIRAENLEDVHRC

Nearest PDB structures (foldseek):
  5tz6-assembly1_B  TM=8.097E-01  e=1.311E-12  Moorena producens 3L
  4ooc-assembly1_A  TM=8.315E-01  e=1.441E-11  Mycobacterium tuberculosis H37Rv
  7tzl-assembly1_A  TM=8.595E-01  e=2.110E-11  Streptomyces griseofuscus
  5hst-assembly2_A  TM=7.843E-01  e=5.046E-11  Bacillus amyloliquefaciens
  5hst-assembly2_B-3  TM=7.871E-01  e=8.240E-11  Bacillus amyloliquefaciens